Protein AF-0000000070939029 (afdb_homodimer)

Secondary structure (DSSP, 8-state):
-EEEEEETT-HHHHHHHHHHHHHHHHHS-TTS-EEEEEE-TT-GGG--S-HHHHHHHHHHTT--EEE-BTTTTBSHHHHHHHHHHHHHHHHHHH-/-EEEEEETT-HHHHHHHHHHHHHHHHHS-TTS-EEEEEE-TT-GGG--S-HHHHHHHHHHTT--EEE-BTTTTBSHHHHHHHHHHHHHHHHHHH-

Sequence (190 aa):
GILIMYDVTNMDSFNHLSYWFRNVEENASPEVVKVLVGNKCDATHIRQIEKERGEKMAESFDIPFFECSCKQNINIQEAFVTLARKIREQREQRGGILIMYDVTNMDSFNHLSYWFRNVEENASPEVVKVLVGNKCDATHIRQIEKERGEKMAESFDIPFFECSCKQNINIQEAFVTLARKIREQREQRG

Solvent-accessible surface area (backbone atoms only — not comparable to full-atom values): 10291 Å² total; per-residue (Å²): 66,37,40,37,44,33,44,27,58,34,63,64,48,44,53,54,48,54,52,46,50,57,52,40,63,73,67,46,73,92,72,64,45,56,31,41,33,34,30,48,62,76,45,65,90,57,52,64,52,57,69,65,57,55,45,49,55,22,56,77,68,71,35,54,67,45,63,19,15,78,89,75,68,34,55,54,66,56,52,51,48,51,48,54,50,50,44,51,50,52,49,59,62,76,94,69,37,40,37,43,32,43,26,58,34,64,64,49,43,53,53,48,53,52,48,50,57,54,41,63,74,69,45,73,94,73,66,45,54,31,41,34,34,31,48,62,78,44,66,91,58,52,64,52,56,69,66,58,55,47,51,56,21,55,77,68,71,35,53,67,46,64,19,14,78,89,75,68,34,54,54,66,55,53,51,48,50,49,54,50,48,44,51,51,51,51,60,63,76,95

Radius of gyration: 15.8 Å; Cα contacts (8 Å, |Δi|>4): 280; chains: 2; bounding box: 35×45×34 Å

Organism: Ixodes scapularis (NCBI:txid6945)

Foldseek 3Di:
DDEAEAEQLDVVRVVVVLVVVVVCVVPPPPQAAYEYEHEPPVPVVRGDHDPVNQVVSCVVSVHHYYYYYPVVGGCPVVRVVVSVVVVVVSVVVVD/DDEAEAEQLDVVRVVVVLVVVVVCVVPPPPQAAYEYEHEPPVPVVRGDHDPVNQVVSCVVSVHHYYYYYPVVGGCPVVRVVVSVVVVVVSVVVVD

InterPro domains:
  IPR001806 Small GTPase [PF00071] (1-88)
  IPR001806 Small GTPase [PS51421] (1-95)
  IPR027417 P-loop containing nucleoside triphosphate hydrolase [G3DSA:3.40.50.300] (1-95)
  IPR027417 P-loop containing nucleoside triphosphate hydrolase [SSF52540] (1-91)
  IPR050305 Small GTPase superfamily, Rab [PTHR47980] (1-90)

pLDDT: mean 87.16, std 12.44, range [51.62, 97.75]

Nearest PDB structures (foldseek):
  4lhv-assembly1_A  TM=9.260E-01  e=8.638E-09  Homo sapiens
  2rhd-assembly1_A  TM=9.307E-01  e=5.509E-08  Cryptosporidium parvum
  8a4c-assembly1_B  TM=9.217E-01  e=1.391E-07  Homo s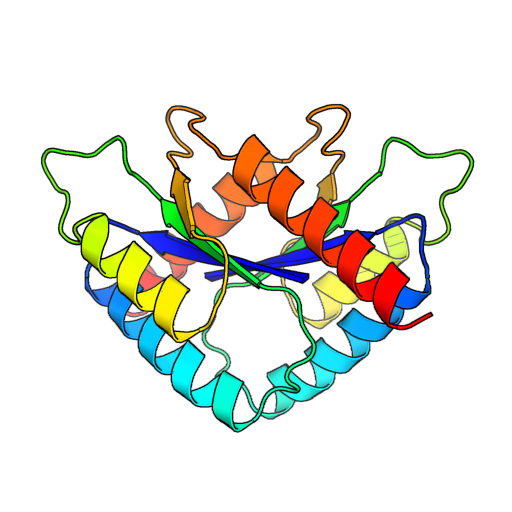apiens
  8a4a-assembly1_B  TM=9.192E-01  e=2.880E-07  Bos taurus
  4dkx-assembly1_A  TM=9.189E-01  e=2.696E-07  Homo sapiens

Structure (mmCIF, N/CA/C/O backbone):
data_AF-0000000070939029-model_v1
#
loop_
_entity.id
_entity.type
_entity.pdbx_description
1 polymer 'RAS-related protein, putative'
#
loop_
_atom_site.group_PDB
_atom_site.id
_atom_site.type_symbol
_atom_site.label_atom_id
_atom_site.label_alt_id
_atom_site.label_comp_id
_atom_site.label_asym_id
_atom_site.label_entity_id
_atom_site.label_seq_id
_atom_site.pdbx_PDB_ins_code
_atom_site.Cartn_x
_atom_site.Cartn_y
_atom_site.Cartn_z
_atom_site.occupancy
_atom_site.B_iso_or_equiv
_atom_site.auth_seq_id
_atom_site.auth_comp_id
_atom_site.auth_asym_id
_atom_site.auth_atom_id
_atom_site.pdbx_PDB_model_num
ATOM 1 N N . GLY A 1 1 ? -4.371 7.535 -0.672 1 88.94 1 GLY A N 1
ATOM 2 C CA . GLY A 1 1 ? -4.223 6.484 -1.666 1 88.94 1 GLY A CA 1
ATOM 3 C C . GLY A 1 1 ? -3.805 5.156 -1.07 1 88.94 1 GLY A C 1
ATOM 4 O O . GLY A 1 1 ? -3.447 5.082 0.107 1 88.94 1 GLY A O 1
ATOM 5 N N . ILE A 1 2 ? -3.959 4.109 -1.906 1 90.31 2 ILE A N 1
ATOM 6 C CA . ILE A 1 2 ? -3.709 2.787 -1.34 1 90.31 2 ILE A CA 1
ATOM 7 C C . ILE A 1 2 ? -2.832 1.977 -2.291 1 90.31 2 ILE A C 1
ATOM 9 O O . ILE A 1 2 ? -2.967 2.084 -3.512 1 90.31 2 ILE A O 1
ATOM 13 N N . LEU A 1 3 ? -1.886 1.24 -1.614 1 92.56 3 LEU A N 1
ATOM 14 C CA . LEU A 1 3 ? -1.111 0.213 -2.305 1 92.56 3 LEU A CA 1
ATOM 15 C C . LEU A 1 3 ? -1.62 -1.181 -1.949 1 92.56 3 LEU A C 1
ATOM 17 O O . LEU A 1 3 ? -1.635 -1.561 -0.776 1 92.56 3 LEU A O 1
ATOM 21 N N . ILE A 1 4 ? -2.064 -1.856 -3.004 1 91.81 4 ILE A N 1
ATOM 22 C CA . ILE A 1 4 ? -2.621 -3.193 -2.826 1 91.81 4 ILE A CA 1
ATOM 23 C C . ILE A 1 4 ? -1.571 -4.242 -3.188 1 91.81 4 ILE A C 1
ATOM 25 O O . ILE A 1 4 ? -0.941 -4.16 -4.246 1 91.81 4 ILE A O 1
ATOM 29 N N . MET A 1 5 ? -1.48 -5.176 -2.232 1 93.75 5 MET A N 1
ATOM 30 C CA . MET A 1 5 ? -0.397 -6.137 -2.438 1 93.75 5 MET A CA 1
ATOM 31 C C . MET A 1 5 ? -0.915 -7.566 -2.357 1 93.75 5 MET A C 1
ATOM 33 O O . MET A 1 5 ? -1.763 -7.879 -1.52 1 93.75 5 MET A O 1
ATOM 37 N N . TYR A 1 6 ? -0.395 -8.43 -3.264 1 93.25 6 TYR A N 1
ATOM 38 C CA . TYR A 1 6 ? -0.588 -9.875 -3.174 1 93.25 6 TYR A CA 1
ATOM 39 C C . TYR A 1 6 ? 0.732 -10.609 -3.354 1 93.25 6 TYR A C 1
ATOM 41 O O . TYR A 1 6 ? 1.75 -10.008 -3.691 1 93.25 6 TYR A O 1
ATOM 49 N N . ASP A 1 7 ? 0.72 -11.883 -2.996 1 94.38 7 ASP A N 1
ATOM 50 C CA . ASP A 1 7 ? 1.879 -12.773 -3.092 1 94.38 7 ASP A CA 1
ATOM 51 C C . ASP A 1 7 ? 1.842 -13.586 -4.383 1 94.38 7 ASP A C 1
ATOM 53 O O . ASP A 1 7 ? 0.957 -14.422 -4.57 1 94.38 7 ASP A O 1
ATOM 57 N N . VAL A 1 8 ? 2.869 -13.375 -5.32 1 96.94 8 VAL A N 1
ATOM 58 C CA . VAL A 1 8 ? 2.846 -14.008 -6.633 1 96.94 8 VAL A CA 1
ATOM 59 C C . VAL A 1 8 ? 3.033 -15.516 -6.484 1 96.94 8 VAL A C 1
ATOM 61 O O . VAL A 1 8 ? 2.797 -16.281 -7.426 1 96.94 8 VAL A O 1
ATOM 64 N N . THR A 1 9 ? 3.488 -16 -5.348 1 96 9 THR A N 1
ATOM 65 C CA . THR A 1 9 ? 3.725 -17.422 -5.121 1 96 9 THR A CA 1
ATOM 66 C C . THR A 1 9 ? 2.504 -18.078 -4.477 1 96 9 THR A C 1
ATOM 68 O O . THR A 1 9 ? 2.533 -19.266 -4.141 1 96 9 THR A O 1
ATOM 71 N N . ASN A 1 10 ? 1.382 -17.328 -4.309 1 93.62 10 ASN A N 1
ATOM 72 C CA . ASN A 1 10 ? 0.21 -17.828 -3.596 1 93.62 10 ASN A CA 1
ATOM 73 C C . ASN A 1 10 ? -1.085 -17.438 -4.301 1 93.62 10 ASN A C 1
ATOM 75 O O . ASN A 1 10 ? -1.534 -16.297 -4.191 1 93.62 10 ASN A O 1
ATOM 79 N N . MET A 1 11 ? -1.742 -18.359 -4.902 1 91.56 11 MET A N 1
ATOM 80 C CA . MET A 1 11 ? -2.939 -18.125 -5.699 1 91.56 11 MET A CA 1
ATOM 81 C C . MET A 1 11 ? -4.094 -17.656 -4.82 1 91.56 11 MET A C 1
ATOM 83 O O . MET A 1 11 ? -4.902 -16.828 -5.234 1 91.56 11 MET A O 1
ATOM 87 N N . ASP A 1 12 ? -4.121 -18.109 -3.598 1 87.69 12 ASP A N 1
ATOM 88 C CA . ASP A 1 12 ? -5.188 -17.719 -2.686 1 87.69 12 ASP A CA 1
ATOM 89 C C . ASP A 1 12 ? -5.125 -16.219 -2.377 1 87.69 12 ASP A C 1
ATOM 91 O O . ASP A 1 12 ? -6.16 -15.555 -2.293 1 87.69 12 ASP A O 1
ATOM 95 N N . SER A 1 13 ? -3.928 -15.727 -2.176 1 86.88 13 SER A N 1
ATOM 96 C CA . SER A 1 13 ? -3.744 -14.297 -1.937 1 86.88 13 SER A CA 1
ATOM 97 C C . SER A 1 13 ? -4.301 -13.469 -3.088 1 86.88 13 SER A C 1
ATOM 99 O O . SER A 1 13 ? -4.914 -12.422 -2.867 1 86.88 13 SER A O 1
ATOM 101 N N . PHE A 1 14 ? -4.152 -13.953 -4.234 1 89.62 14 PHE A N 1
ATOM 102 C CA . PHE A 1 14 ? -4.613 -13.258 -5.43 1 89.62 14 PHE A CA 1
ATOM 103 C C . PHE A 1 14 ? -6.129 -13.336 -5.551 1 89.62 14 PHE A C 1
ATOM 105 O O . PHE A 1 14 ? -6.785 -12.336 -5.836 1 89.62 14 PHE A O 1
ATOM 112 N N . ASN A 1 15 ? -6.641 -14.406 -5.324 1 86.56 15 ASN A N 1
ATOM 113 C CA . ASN A 1 15 ? -8.086 -14.609 -5.414 1 86.56 15 ASN A CA 1
ATOM 114 C C . ASN A 1 15 ? -8.836 -13.758 -4.387 1 86.56 15 ASN A C 1
ATOM 116 O O . ASN A 1 15 ? -9.898 -13.219 -4.684 1 86.56 15 ASN A O 1
ATOM 120 N N . HIS A 1 16 ? -8.266 -13.719 -3.23 1 82.56 16 HIS A N 1
ATOM 121 C CA . HIS A 1 16 ? -8.867 -12.906 -2.176 1 82.56 16 HIS A CA 1
ATOM 122 C C . HIS A 1 16 ? -8.922 -11.438 -2.576 1 82.56 16 HIS A C 1
ATOM 124 O O . HIS A 1 16 ? -9.93 -10.766 -2.346 1 82.56 16 HIS A O 1
ATOM 130 N N . LEU A 1 17 ? -7.867 -10.992 -3.186 1 81.88 17 LEU A N 1
ATOM 131 C CA . LEU A 1 17 ? -7.777 -9.602 -3.633 1 81.88 17 LEU A CA 1
ATOM 132 C C . LEU A 1 17 ? -8.812 -9.312 -4.715 1 81.88 17 LEU A C 1
ATOM 134 O O . LEU A 1 17 ? -9.453 -8.258 -4.699 1 81.88 17 LEU A O 1
ATOM 138 N N . SER A 1 18 ? -8.891 -10.18 -5.594 1 78.25 18 SER A N 1
ATOM 139 C CA . SER A 1 18 ? -9.844 -10.023 -6.688 1 78.25 18 SER A CA 1
ATOM 140 C C . SER A 1 18 ? -11.266 -9.883 -6.164 1 78.25 18 SER A C 1
ATOM 142 O O . SER A 1 18 ? -12.039 -9.047 -6.648 1 78.25 18 SER A O 1
ATOM 144 N N . TYR A 1 19 ? -11.562 -10.625 -5.23 1 76.31 19 TYR A N 1
ATOM 145 C CA . TYR A 1 19 ? -12.891 -10.578 -4.629 1 76.31 19 TYR A CA 1
ATOM 146 C C . TYR A 1 19 ? -13.133 -9.25 -3.928 1 76.31 19 TYR A C 1
ATOM 148 O O . TYR A 1 19 ? -14.195 -8.641 -4.078 1 76.31 19 TYR A O 1
ATOM 156 N N . TRP A 1 20 ? -12.156 -8.906 -3.262 1 70.19 20 TRP A N 1
ATOM 157 C CA . TRP A 1 20 ? -12.234 -7.645 -2.537 1 70.19 20 TRP A CA 1
ATOM 158 C C . TRP A 1 20 ? -12.375 -6.473 -3.502 1 70.19 20 TRP A C 1
ATOM 160 O O . TRP A 1 20 ? -13.195 -5.574 -3.285 1 70.19 20 TRP A O 1
ATOM 170 N N . PHE A 1 21 ? -11.633 -6.434 -4.559 1 69.56 21 PHE A N 1
ATOM 171 C CA . PHE A 1 21 ? -11.727 -5.383 -5.566 1 69.56 21 PHE A CA 1
ATOM 172 C C . PHE A 1 21 ? -13.141 -5.273 -6.109 1 69.56 21 PHE A C 1
ATOM 174 O O . PHE A 1 21 ? -13.664 -4.168 -6.293 1 69.56 21 PHE A O 1
ATOM 181 N N . ARG A 1 22 ? -13.664 -6.328 -6.371 1 68.62 22 ARG A N 1
ATOM 182 C CA . ARG A 1 22 ? -14.992 -6.359 -6.98 1 68.62 22 ARG A CA 1
ATOM 183 C C . ARG A 1 22 ? -16.047 -5.797 -6.031 1 68.62 22 ARG A C 1
ATOM 185 O O . ARG A 1 22 ? -16.938 -5.059 -6.453 1 68.62 22 ARG A O 1
ATOM 192 N N . ASN A 1 23 ? -15.859 -6.074 -4.812 1 67.19 23 ASN A N 1
ATOM 193 C CA . ASN A 1 23 ? -16.828 -5.629 -3.814 1 67.19 23 ASN A CA 1
ATOM 194 C C . ASN A 1 23 ? -16.641 -4.156 -3.467 1 67.19 23 ASN A C 1
ATOM 196 O O . ASN A 1 23 ? -17.609 -3.424 -3.277 1 67.19 23 ASN A O 1
ATOM 200 N N . VAL A 1 24 ? -15.414 -3.771 -3.271 1 61.53 24 VAL A N 1
ATOM 201 C CA . VAL A 1 24 ? -15.102 -2.389 -2.938 1 61.53 24 VAL A CA 1
ATOM 202 C C . VAL A 1 24 ? -15.5 -1.473 -4.094 1 61.53 24 VAL A C 1
ATOM 204 O O . VAL A 1 24 ? -16.031 -0.385 -3.875 1 61.53 24 VAL A O 1
ATOM 207 N N . GLU A 1 25 ? -15.094 -1.824 -5.289 1 59.47 25 GLU A N 1
ATOM 208 C CA . GLU A 1 25 ? -15.469 -1.03 -6.457 1 59.47 25 GLU A CA 1
ATOM 209 C C . GLU A 1 25 ? -16.984 -0.831 -6.531 1 59.47 25 GLU A C 1
ATOM 211 O O . GLU A 1 25 ? -17.453 0.23 -6.941 1 59.47 25 GLU A O 1
ATOM 216 N N . GLU A 1 26 ? -17.656 -1.831 -6.152 1 56.22 26 GLU A N 1
ATOM 217 C CA . GLU A 1 26 ? -19.109 -1.715 -6.262 1 56.22 26 GLU A CA 1
ATOM 218 C C . GLU A 1 26 ? -19.656 -0.733 -5.23 1 56.22 26 GLU A C 1
ATOM 220 O O . GLU A 1 26 ? -20.719 -0.136 -5.441 1 56.22 26 GLU A O 1
ATOM 225 N N . ASN A 1 27 ? -18.859 -0.568 -4.168 1 52.44 27 ASN A N 1
ATOM 226 C CA . ASN A 1 27 ? -19.422 0.26 -3.102 1 52.44 27 ASN A CA 1
ATOM 227 C C . ASN A 1 27 ? -18.547 1.485 -2.836 1 52.44 27 ASN A C 1
ATOM 229 O O . ASN A 1 27 ? -18.953 2.389 -2.1 1 52.44 27 ASN A O 1
ATOM 233 N N . ALA A 1 28 ? -17.234 1.24 -3.027 1 52.09 28 ALA A N 1
ATOM 234 C CA . ALA A 1 28 ? -16.297 2.293 -2.643 1 52.09 28 ALA A CA 1
ATOM 235 C C . ALA A 1 28 ? -16.281 3.42 -3.672 1 52.09 28 ALA A C 1
ATOM 237 O O . ALA A 1 28 ? -16.562 3.193 -4.855 1 52.09 28 ALA A O 1
ATOM 238 N N . SER A 1 29 ? -16.281 4.68 -3.225 1 53.34 29 SER A N 1
ATOM 239 C CA . SER A 1 29 ? -16.188 5.891 -4.035 1 53.34 29 SER A CA 1
ATOM 240 C C . SER A 1 29 ? -14.977 5.84 -4.965 1 53.34 29 SER A C 1
ATOM 242 O O . SER A 1 29 ? -13.875 5.492 -4.539 1 53.34 29 SER A O 1
ATOM 244 N N . PRO A 1 30 ? -15.172 5.898 -6.293 1 56.03 30 PRO A N 1
ATOM 245 C CA . PRO A 1 30 ? -14.25 6.059 -7.418 1 56.03 30 PRO A CA 1
ATOM 246 C C . PRO A 1 30 ? -13.062 6.957 -7.082 1 56.03 30 PRO A C 1
ATOM 248 O O . PRO A 1 30 ? -12.133 7.074 -7.879 1 56.03 30 PRO A O 1
ATOM 251 N N . GLU A 1 31 ? -12.945 7.191 -5.742 1 67.12 31 GLU A N 1
ATOM 252 C CA . GLU A 1 31 ? -12.148 8.406 -5.656 1 67.12 31 GLU A CA 1
ATOM 253 C C . GLU A 1 31 ? -10.781 8.125 -5.027 1 67.12 31 GLU A C 1
ATOM 255 O O . GLU A 1 31 ? -9.898 8.984 -5.055 1 67.12 31 GLU A O 1
ATOM 260 N N . VAL A 1 32 ? -10.477 6.859 -4.746 1 78.75 32 VAL A N 1
ATOM 261 C CA . VAL A 1 32 ? -9.195 6.688 -4.078 1 78.75 32 VAL A CA 1
ATOM 262 C C . VAL A 1 32 ? -8.148 6.191 -5.074 1 78.75 32 VAL A C 1
ATOM 264 O O . VAL A 1 32 ? -8.43 5.301 -5.883 1 78.75 32 VAL A O 1
ATOM 267 N N . VAL A 1 33 ? -7 6.836 -5.016 1 88.88 33 VAL A N 1
ATOM 268 C CA . VAL A 1 33 ? -5.895 6.406 -5.867 1 88.88 33 VAL A CA 1
ATOM 269 C C . VAL A 1 33 ? -5.398 5.035 -5.414 1 88.88 33 VAL A C 1
ATOM 271 O O . VAL A 1 33 ? -5.223 4.797 -4.219 1 88.88 33 VAL A O 1
ATOM 274 N N . LYS A 1 34 ? -5.266 4.137 -6.406 1 90.62 34 LYS A N 1
ATOM 275 C CA . LYS A 1 34 ? -4.832 2.777 -6.102 1 90.62 34 LYS A CA 1
ATOM 276 C C . LYS A 1 34 ? -3.645 2.371 -6.973 1 90.62 34 LYS A C 1
ATOM 278 O O . LYS A 1 34 ? -3.523 2.816 -8.117 1 90.62 34 LYS A O 1
ATOM 283 N N . VAL A 1 35 ? -2.748 1.545 -6.383 1 94.5 35 VAL A N 1
ATOM 284 C CA . VAL A 1 35 ? -1.669 0.881 -7.109 1 94.5 35 VAL A CA 1
ATOM 285 C C . VAL A 1 35 ? -1.637 -0.601 -6.742 1 94.5 35 VAL A C 1
ATOM 287 O O . VAL A 1 35 ? -1.773 -0.961 -5.57 1 94.5 35 VAL A O 1
ATOM 290 N N . LEU A 1 36 ? -1.548 -1.485 -7.734 1 95.69 36 LEU A N 1
ATOM 291 C CA . LEU A 1 36 ? -1.469 -2.926 -7.512 1 95.69 36 LEU A CA 1
ATOM 292 C C . LEU A 1 36 ? -0.024 -3.408 -7.578 1 95.69 36 LEU A C 1
ATOM 294 O O . LEU A 1 36 ? 0.718 -3.037 -8.492 1 95.69 36 LEU A O 1
ATOM 298 N N . VAL A 1 37 ? 0.37 -4.242 -6.59 1 96.75 37 VAL A N 1
ATOM 299 C CA . VAL A 1 37 ? 1.743 -4.73 -6.547 1 96.75 37 VAL A CA 1
ATOM 300 C C . VAL A 1 37 ? 1.748 -6.234 -6.281 1 96.75 37 VAL A C 1
ATOM 302 O O . VAL A 1 37 ? 1.16 -6.703 -5.305 1 96.75 37 VAL A O 1
ATOM 305 N N . GLY A 1 38 ? 2.402 -7.023 -7.156 1 96.75 38 GLY A N 1
ATOM 306 C CA . GLY A 1 38 ? 2.701 -8.422 -6.887 1 96.75 38 GLY A CA 1
ATOM 307 C C . GLY A 1 38 ? 4.047 -8.625 -6.215 1 96.75 38 GLY A C 1
ATOM 308 O O . GLY A 1 38 ? 5.09 -8.375 -6.824 1 96.75 38 GLY A O 1
ATOM 309 N N . ASN A 1 39 ? 4.082 -9.102 -4.992 1 95.81 39 ASN A N 1
ATOM 310 C CA . ASN A 1 39 ? 5.301 -9.289 -4.215 1 95.81 39 ASN A CA 1
ATOM 311 C C . ASN A 1 39 ? 5.914 -10.664 -4.449 1 95.81 39 ASN A C 1
ATOM 313 O O . ASN A 1 39 ? 5.23 -11.578 -4.918 1 95.81 39 ASN A O 1
ATOM 317 N N . LYS A 1 40 ? 7.258 -10.859 -4.164 1 96.62 40 LYS A N 1
ATOM 318 C CA . LYS A 1 40 ? 8.07 -12.07 -4.25 1 96.62 40 LYS A CA 1
ATOM 319 C C . LYS A 1 40 ? 8.375 -12.422 -5.703 1 96.62 40 LYS A C 1
ATOM 321 O O . LYS A 1 40 ? 8.398 -13.602 -6.066 1 96.62 40 LYS A O 1
ATOM 326 N N . CYS A 1 41 ? 8.562 -11.352 -6.457 1 96.81 41 CYS A N 1
ATOM 327 C CA . CYS A 1 41 ? 8.828 -11.594 -7.871 1 96.81 41 CYS A CA 1
ATOM 328 C C . CYS A 1 41 ? 10.18 -12.273 -8.062 1 96.81 41 CYS A C 1
ATOM 330 O O . CYS A 1 41 ? 10.477 -12.781 -9.141 1 96.81 41 CYS A O 1
ATOM 332 N N . ASP A 1 42 ? 10.977 -12.336 -7.004 1 96.12 42 ASP A N 1
ATOM 333 C CA . ASP A 1 42 ? 12.281 -12.992 -7.039 1 96.12 42 ASP A CA 1
ATOM 334 C C . ASP A 1 42 ? 12.141 -14.508 -6.945 1 96.12 42 ASP A C 1
ATOM 336 O O . ASP A 1 42 ? 13.062 -15.25 -7.285 1 96.12 42 ASP A O 1
ATOM 340 N N . ALA A 1 43 ? 11.023 -14.953 -6.414 1 94.94 43 ALA A N 1
ATOM 341 C CA . ALA A 1 43 ? 10.812 -16.375 -6.184 1 94.94 43 ALA A CA 1
ATOM 342 C C . ALA A 1 43 ? 10.266 -17.062 -7.438 1 94.94 43 ALA A C 1
ATOM 344 O O . ALA A 1 43 ? 9.18 -17.641 -7.414 1 94.94 43 ALA A O 1
ATOM 345 N N . THR A 1 44 ? 11.031 -17.094 -8.508 1 94.88 44 THR A N 1
ATOM 346 C CA . THR A 1 44 ? 10.609 -17.578 -9.812 1 94.88 44 THR A CA 1
ATOM 347 C C . THR A 1 44 ? 10.297 -19.078 -9.766 1 94.88 44 THR A C 1
ATOM 349 O O . THR A 1 44 ? 9.375 -19.547 -10.438 1 94.88 44 THR A O 1
ATOM 352 N N . HIS A 1 45 ? 10.898 -19.797 -8.961 1 95.88 45 HIS A N 1
ATOM 353 C CA . HIS A 1 45 ? 10.789 -21.25 -8.93 1 95.88 45 HIS A CA 1
ATOM 354 C C . HIS A 1 45 ? 9.469 -21.688 -8.312 1 95.88 45 HIS A C 1
ATOM 356 O O . HIS A 1 45 ? 9.008 -22.812 -8.547 1 95.88 45 HIS A O 1
ATOM 362 N N . ILE A 1 46 ? 8.891 -20.875 -7.527 1 96.25 46 ILE A N 1
ATOM 363 C CA . ILE A 1 46 ? 7.645 -21.25 -6.875 1 96.25 46 ILE A CA 1
ATOM 364 C C . ILE A 1 46 ? 6.535 -20.281 -7.285 1 96.25 46 ILE A C 1
ATOM 366 O O . ILE A 1 46 ? 5.477 -20.25 -6.648 1 96.25 46 ILE A O 1
ATOM 370 N N . ARG A 1 47 ? 6.73 -19.5 -8.305 1 96.56 47 ARG A N 1
ATOM 371 C CA . ARG A 1 47 ? 5.738 -18.547 -8.789 1 96.56 47 ARG A CA 1
ATOM 372 C C . ARG A 1 47 ? 4.465 -19.266 -9.227 1 96.56 47 ARG A C 1
ATOM 374 O O . ARG A 1 47 ? 4.52 -20.297 -9.898 1 96.56 47 ARG A O 1
ATOM 381 N N . GLN A 1 48 ? 3.246 -18.688 -8.836 1 96.94 48 GLN A N 1
ATOM 382 C CA . GLN A 1 48 ? 1.964 -19.281 -9.211 1 96.94 48 GLN A CA 1
ATOM 383 C C . GLN A 1 48 ? 1.147 -18.328 -10.07 1 96.94 48 GLN A C 1
ATOM 385 O O . GLN A 1 48 ? 0.24 -18.75 -10.789 1 96.94 48 GLN A O 1
ATOM 390 N N . ILE A 1 49 ? 1.417 -17.078 -9.984 1 96.56 49 ILE A N 1
ATOM 391 C CA . ILE A 1 49 ? 0.668 -16.062 -10.719 1 96.56 49 ILE A CA 1
ATOM 392 C C . ILE A 1 49 ? 1.586 -15.375 -11.727 1 96.56 49 ILE A C 1
ATOM 394 O O . ILE A 1 49 ? 2.549 -14.711 -11.352 1 96.56 49 ILE A O 1
ATOM 398 N N . GLU A 1 50 ? 1.3 -15.531 -12.906 1 96.69 50 GLU A N 1
ATOM 399 C CA . GLU A 1 50 ? 2.092 -14.891 -13.945 1 96.69 50 GLU A CA 1
ATOM 400 C C . GLU A 1 50 ? 1.9 -13.375 -13.93 1 96.69 50 GLU A C 1
ATOM 402 O O . GLU A 1 50 ? 0.828 -12.883 -13.57 1 96.69 50 GLU A O 1
ATOM 407 N N . LYS A 1 51 ? 2.955 -12.672 -14.438 1 97.12 51 LYS A N 1
ATOM 408 C CA . LYS A 1 51 ? 2.928 -11.219 -14.461 1 97.12 51 LYS A CA 1
ATOM 409 C C . LYS A 1 51 ? 1.746 -10.703 -15.281 1 97.12 51 LYS A C 1
ATOM 411 O O . LYS A 1 51 ? 1.082 -9.742 -14.883 1 97.12 51 LYS A O 1
ATOM 416 N N . GLU A 1 52 ? 1.47 -11.359 -16.344 1 97 52 GLU A N 1
ATOM 417 C CA . GLU A 1 52 ? 0.413 -10.945 -17.25 1 97 52 GLU A CA 1
ATOM 418 C C . GLU A 1 52 ? -0.948 -10.945 -16.562 1 97 52 GLU A C 1
ATOM 420 O O . GLU A 1 52 ? -1.784 -10.078 -16.844 1 97 52 GLU A O 1
ATOM 425 N N . ARG A 1 53 ? -1.182 -11.852 -15.727 1 95 53 ARG A N 1
ATOM 426 C CA . ARG A 1 53 ? -2.443 -11.938 -15 1 95 53 ARG A CA 1
ATOM 427 C C . ARG A 1 53 ? -2.633 -10.719 -14.102 1 95 53 ARG A C 1
ATOM 429 O O . ARG A 1 53 ? -3.719 -10.133 -14.055 1 95 53 ARG A O 1
ATOM 436 N N . GLY A 1 54 ? -1.597 -10.383 -13.375 1 95.44 54 GLY A N 1
ATOM 437 C CA . GLY A 1 54 ? -1.656 -9.18 -12.562 1 95.44 54 GLY A CA 1
ATOM 438 C C . GLY A 1 54 ? -1.859 -7.914 -13.375 1 95.44 54 GLY A C 1
ATOM 439 O O . GLY A 1 54 ? -2.615 -7.027 -12.969 1 95.44 54 GLY A O 1
ATOM 440 N N . GLU A 1 55 ? -1.208 -7.832 -14.531 1 96.56 55 GLU A N 1
ATOM 441 C CA . GLU A 1 55 ? -1.336 -6.691 -15.43 1 96.56 55 GLU A CA 1
ATOM 442 C C . GLU A 1 55 ? -2.77 -6.543 -15.93 1 96.56 55 GLU A C 1
ATOM 444 O O . GLU A 1 55 ? -3.311 -5.434 -15.961 1 96.56 55 GLU A O 1
ATOM 449 N N . LYS A 1 56 ? -3.301 -7.633 -16.281 1 95.12 56 LYS A N 1
ATOM 450 C CA . LYS A 1 56 ? -4.672 -7.621 -16.781 1 95.12 56 LYS A CA 1
ATOM 451 C C . LYS A 1 56 ? -5.645 -7.16 -15.703 1 95.12 56 LYS A C 1
ATOM 453 O O . LYS A 1 56 ? -6.562 -6.379 -15.977 1 95.12 56 LYS A O 1
ATOM 458 N N . MET A 1 57 ? -5.469 -7.676 -14.555 1 91.62 57 MET A N 1
ATOM 459 C CA . MET A 1 57 ? -6.301 -7.254 -13.43 1 91.62 57 MET A CA 1
ATOM 460 C C . MET A 1 57 ? -6.203 -5.75 -13.211 1 91.62 57 MET A C 1
ATOM 462 O O . MET A 1 57 ? -7.219 -5.066 -13.078 1 91.62 57 MET A O 1
ATOM 466 N N . ALA A 1 58 ? -5 -5.223 -13.18 1 93.75 58 ALA A N 1
ATOM 467 C CA . ALA A 1 58 ? -4.773 -3.795 -12.984 1 93.75 58 ALA A CA 1
ATOM 468 C C . ALA A 1 58 ? -5.406 -2.977 -14.102 1 93.75 58 ALA A C 1
ATOM 470 O O . ALA A 1 58 ? -5.988 -1.918 -13.859 1 93.75 58 ALA A O 1
ATOM 471 N N . GLU A 1 59 ? -5.277 -3.473 -15.312 1 93.75 59 GLU A N 1
ATOM 472 C CA . GLU A 1 59 ? -5.855 -2.809 -16.484 1 93.75 59 GLU A CA 1
ATOM 473 C C . GLU A 1 59 ? -7.375 -2.721 -16.375 1 93.75 59 GLU A C 1
ATOM 475 O O . GLU A 1 59 ? -7.969 -1.697 -16.719 1 93.75 59 GLU A O 1
ATOM 480 N N . SER A 1 60 ? -7.949 -3.762 -15.914 1 88.81 60 SER A N 1
ATOM 481 C CA . SER A 1 60 ? -9.398 -3.812 -15.781 1 88.81 60 SER A CA 1
ATOM 482 C C . SER A 1 60 ? -9.906 -2.756 -14.805 1 88.81 60 SER A C 1
ATOM 484 O O . SER A 1 60 ? -11.047 -2.289 -14.922 1 88.81 60 SER A O 1
ATOM 486 N N . PHE A 1 61 ? -9.07 -2.332 -13.922 1 85.25 61 PHE A N 1
ATOM 487 C CA . PHE A 1 61 ? -9.469 -1.342 -12.93 1 85.25 61 PHE A CA 1
ATOM 488 C C . PHE A 1 61 ? -8.789 -0.003 -13.195 1 85.25 61 PHE A C 1
ATOM 490 O O . PHE A 1 61 ? -8.93 0.939 -12.414 1 85.25 61 PHE A O 1
ATOM 497 N N . ASP A 1 62 ? -8.008 0.037 -14.242 1 90.12 62 ASP A N 1
ATOM 498 C CA . ASP A 1 62 ? -7.305 1.24 -14.672 1 90.12 62 ASP A CA 1
ATOM 499 C C . ASP A 1 62 ? -6.387 1.764 -13.562 1 90.12 62 ASP A C 1
ATOM 501 O O . ASP A 1 62 ? -6.441 2.945 -13.219 1 90.12 62 ASP A O 1
ATOM 505 N N . ILE A 1 63 ? -5.613 0.868 -13.031 1 92.19 63 ILE A N 1
ATOM 506 C CA . ILE A 1 63 ? -4.668 1.267 -11.992 1 92.19 63 ILE A CA 1
ATOM 507 C C . ILE A 1 63 ? -3.264 0.796 -12.367 1 92.19 63 ILE A C 1
ATOM 509 O O . ILE A 1 63 ? -3.105 -0.189 -13.094 1 92.19 63 ILE A O 1
ATOM 513 N N . PRO A 1 64 ? -2.225 1.474 -11.891 1 96.81 64 PRO A N 1
ATOM 514 C CA . PRO A 1 64 ? -0.854 1.027 -12.148 1 96.81 64 PRO A CA 1
ATOM 515 C C . PRO A 1 64 ? -0.538 -0.321 -11.508 1 96.81 64 PRO A C 1
ATOM 517 O O . PRO A 1 64 ? -1.145 -0.684 -10.492 1 96.81 64 PRO A O 1
ATOM 520 N N . PHE A 1 65 ? 0.429 -1.002 -12.18 1 97.38 65 PHE A N 1
ATOM 521 C CA . PHE A 1 65 ? 0.827 -2.326 -11.719 1 97.38 65 PHE A CA 1
ATOM 522 C C . PHE A 1 65 ? 2.346 -2.447 -11.656 1 97.38 65 PHE A C 1
ATOM 524 O O . PHE A 1 65 ? 3.045 -1.977 -12.555 1 97.38 65 PHE A O 1
ATOM 531 N N . PHE A 1 66 ? 2.857 -3.021 -10.578 1 97.75 66 PHE A N 1
ATOM 532 C CA . PHE A 1 66 ? 4.27 -3.348 -10.414 1 97.75 66 PHE A CA 1
ATOM 533 C C . PHE A 1 66 ? 4.441 -4.75 -9.844 1 97.75 66 PHE A C 1
ATOM 535 O O . PHE A 1 66 ? 3.549 -5.258 -9.156 1 97.75 66 PHE A O 1
ATOM 542 N N . GLU A 1 67 ? 5.488 -5.352 -10.219 1 97.56 67 GLU A N 1
ATOM 543 C CA . GLU A 1 67 ? 5.977 -6.477 -9.422 1 97.56 67 GLU A CA 1
ATOM 544 C C . GLU A 1 67 ? 7.188 -6.074 -8.586 1 97.56 67 GLU A C 1
ATOM 546 O O . GLU A 1 67 ? 8.039 -5.305 -9.039 1 97.56 67 GLU A O 1
ATOM 551 N N . CYS A 1 68 ? 7.18 -6.617 -7.332 1 96.62 68 CYS A N 1
ATOM 552 C CA . CYS A 1 68 ? 8.266 -6.238 -6.438 1 96.62 68 CYS A CA 1
ATOM 553 C C . CYS A 1 68 ? 8.766 -7.441 -5.648 1 96.62 68 CYS A C 1
ATOM 555 O O . CYS A 1 68 ? 8.188 -8.523 -5.727 1 96.62 68 CYS A O 1
ATOM 557 N N . SER A 1 69 ? 9.883 -7.312 -5.035 1 95.62 69 SER A N 1
ATOM 558 C CA . SER A 1 69 ? 10.422 -8.234 -4.043 1 95.62 69 SER A CA 1
ATOM 559 C C . SER A 1 69 ? 10.914 -7.484 -2.807 1 95.62 69 SER A C 1
ATOM 561 O O . SER A 1 69 ? 11.883 -6.727 -2.877 1 95.62 69 SER A O 1
ATOM 563 N N . CYS A 1 70 ? 10.266 -7.703 -1.724 1 90.19 70 CYS A N 1
ATOM 564 C CA . CYS A 1 70 ? 10.727 -7.109 -0.476 1 90.19 70 CYS A CA 1
ATOM 565 C C . CYS A 1 70 ? 12.086 -7.676 -0.073 1 90.19 70 CYS A C 1
ATOM 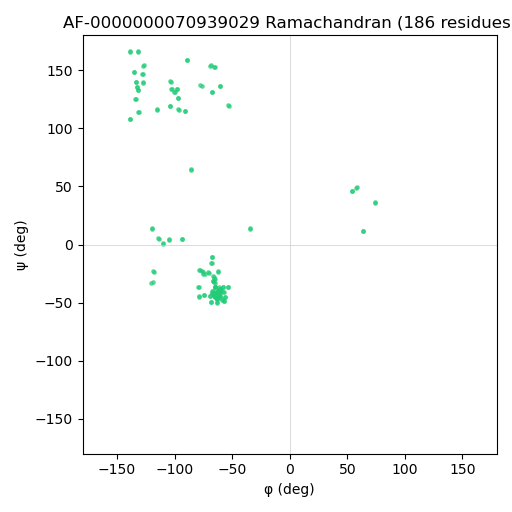567 O O . CYS A 1 70 ? 12.93 -6.953 0.457 1 90.19 70 CYS A O 1
ATOM 569 N N . LYS A 1 71 ? 12.281 -8.867 -0.381 1 90.38 71 LYS A N 1
ATOM 570 C CA . LYS A 1 71 ? 13.516 -9.57 -0.045 1 90.38 71 LYS A CA 1
ATOM 571 C C . LYS A 1 71 ? 14.703 -8.992 -0.811 1 90.38 71 LYS A C 1
ATOM 573 O O . LYS A 1 71 ? 15.781 -8.797 -0.243 1 90.38 71 LYS A O 1
ATOM 578 N N . GLN A 1 72 ? 14.531 -8.656 -2.07 1 92.38 72 GLN A N 1
ATOM 579 C CA . GLN A 1 72 ? 15.617 -8.18 -2.924 1 92.38 72 GLN A CA 1
ATOM 580 C C . GLN A 1 72 ? 15.516 -6.672 -3.139 1 92.38 72 GLN A C 1
ATOM 582 O O . GLN A 1 72 ? 16.312 -6.094 -3.887 1 92.38 72 GLN A O 1
ATOM 587 N N . ASN A 1 73 ? 14.602 -6.047 -2.494 1 88.25 73 ASN A N 1
ATOM 588 C CA . ASN A 1 73 ? 14.383 -4.609 -2.609 1 88.25 73 ASN A CA 1
ATOM 589 C C . ASN A 1 73 ? 14.195 -4.184 -4.062 1 88.25 73 ASN A C 1
ATOM 591 O O . ASN A 1 73 ? 14.836 -3.238 -4.523 1 88.25 73 ASN A O 1
ATOM 595 N N . ILE A 1 74 ? 13.398 -4.938 -4.715 1 92.44 74 ILE A N 1
ATOM 596 C CA . ILE A 1 74 ? 13.109 -4.664 -6.117 1 92.44 74 ILE A CA 1
ATOM 597 C C . ILE A 1 74 ? 11.797 -3.887 -6.23 1 92.44 74 ILE A C 1
ATOM 599 O O . ILE A 1 74 ? 10.773 -4.309 -5.688 1 92.44 74 ILE A O 1
ATOM 603 N N . ASN A 1 75 ? 11.75 -2.67 -6.93 1 93.06 75 ASN A N 1
ATOM 604 C CA . ASN A 1 75 ? 10.617 -1.919 -7.445 1 93.06 75 ASN A CA 1
ATOM 605 C C . ASN A 1 75 ? 9.703 -1.431 -6.32 1 93.06 75 ASN A C 1
ATOM 607 O O . ASN A 1 75 ? 8.578 -1.007 -6.566 1 93.06 75 ASN A O 1
ATOM 611 N N . ILE A 1 76 ? 10.094 -1.495 -5.062 1 91.75 76 ILE A N 1
ATOM 612 C CA . ILE A 1 76 ? 9.32 -1.025 -3.922 1 91.75 76 ILE A CA 1
ATOM 613 C C . ILE A 1 76 ? 9.219 0.498 -3.953 1 91.75 76 ILE A C 1
ATOM 615 O O . ILE A 1 76 ? 8.125 1.061 -3.863 1 91.75 76 ILE A O 1
ATOM 619 N N . GLN A 1 77 ? 10.344 1.102 -4.125 1 90.81 77 GLN A N 1
ATOM 620 C CA . GLN A 1 77 ? 10.383 2.559 -4.172 1 90.81 77 GLN A CA 1
ATOM 621 C C . GLN A 1 77 ? 9.562 3.094 -5.34 1 90.81 77 GLN A C 1
ATOM 623 O O . GLN A 1 77 ? 8.805 4.059 -5.188 1 90.81 77 GLN A O 1
ATOM 628 N N . GLU A 1 78 ? 9.633 2.443 -6.395 1 93.94 78 GLU A N 1
ATOM 629 C CA . GLU A 1 78 ? 8.906 2.879 -7.586 1 93.94 78 GLU A CA 1
ATOM 630 C C . GLU A 1 78 ? 7.398 2.824 -7.367 1 93.94 78 GLU A C 1
ATOM 632 O O . GLU A 1 78 ? 6.676 3.74 -7.766 1 93.94 78 GLU A O 1
ATOM 637 N N . ALA A 1 79 ? 6.953 1.792 -6.789 1 95.25 79 ALA A N 1
ATOM 638 C CA . ALA A 1 79 ? 5.527 1.65 -6.504 1 95.25 79 ALA A CA 1
ATOM 639 C C . ALA A 1 79 ? 5.043 2.76 -5.574 1 95.25 79 ALA A C 1
ATOM 641 O O . ALA A 1 79 ? 3.992 3.363 -5.816 1 95.25 79 ALA A O 1
ATOM 642 N N . PHE A 1 80 ? 5.875 3.059 -4.605 1 93.75 80 PHE A N 1
ATOM 643 C CA . PHE A 1 80 ? 5.535 4.082 -3.625 1 93.75 80 PHE A CA 1
ATOM 644 C C . PHE A 1 80 ? 5.523 5.465 -4.266 1 93.75 80 PHE A C 1
ATOM 646 O O . PHE A 1 80 ? 4.602 6.254 -4.043 1 93.75 80 PHE A O 1
ATOM 653 N N . VAL A 1 81 ? 6.512 5.707 -5.051 1 93.69 81 VAL A N 1
ATOM 654 C CA . VAL A 1 81 ? 6.629 7.004 -5.715 1 93.69 81 VAL A CA 1
ATOM 655 C C . VAL A 1 81 ? 5.461 7.195 -6.68 1 93.69 81 VAL A C 1
ATOM 657 O O . VAL A 1 81 ? 4.895 8.289 -6.766 1 93.69 81 VAL A O 1
ATOM 660 N N . THR A 1 82 ? 5.152 6.164 -7.387 1 96.06 82 THR A N 1
ATOM 661 C CA . THR A 1 82 ? 4.031 6.227 -8.32 1 96.06 82 THR A CA 1
ATOM 662 C C . THR A 1 82 ? 2.73 6.531 -7.578 1 96.06 82 THR A C 1
ATOM 664 O O . THR A 1 82 ? 1.942 7.371 -8.016 1 96.06 82 THR A O 1
ATOM 667 N N . LEU A 1 83 ? 2.48 5.891 -6.469 1 94.38 83 LEU A N 1
ATOM 668 C CA . LEU A 1 83 ? 1.303 6.145 -5.648 1 94.38 83 LEU A CA 1
ATOM 669 C C . LEU A 1 83 ? 1.261 7.602 -5.195 1 94.38 83 LEU A C 1
ATOM 671 O O . LEU A 1 83 ? 0.243 8.281 -5.359 1 94.38 83 LEU A O 1
ATOM 675 N N . ALA A 1 84 ? 2.369 8.102 -4.707 1 92.31 84 ALA A N 1
ATOM 676 C CA . ALA A 1 84 ? 2.459 9.477 -4.219 1 92.31 84 ALA A CA 1
ATOM 677 C C . ALA A 1 84 ? 2.18 10.469 -5.34 1 92.31 84 ALA A C 1
ATOM 679 O O . ALA A 1 84 ? 1.473 11.461 -5.133 1 92.31 84 ALA A O 1
ATOM 680 N N . ARG A 1 85 ? 2.764 10.148 -6.453 1 93.06 85 ARG A N 1
ATOM 681 C CA . ARG A 1 85 ? 2.576 11.023 -7.605 1 93.06 85 ARG A CA 1
ATOM 682 C C . ARG A 1 85 ? 1.112 11.055 -8.031 1 93.06 85 ARG A C 1
ATOM 684 O O . ARG A 1 85 ? 0.564 12.125 -8.305 1 93.06 85 ARG A O 1
ATOM 691 N N . LYS A 1 86 ? 0.449 9.961 -8.102 1 92.31 86 LYS A N 1
ATOM 692 C CA . LYS A 1 86 ? -0.945 9.867 -8.523 1 92.31 86 LYS A CA 1
ATOM 693 C C . LYS A 1 86 ? -1.865 10.578 -7.531 1 92.31 86 LYS A C 1
ATOM 695 O O . LYS A 1 86 ? -2.846 11.211 -7.934 1 92.31 86 LYS A O 1
ATOM 700 N N . ILE A 1 87 ? -1.567 10.508 -6.297 1 88.31 87 ILE A N 1
ATOM 701 C CA . ILE A 1 87 ? -2.334 11.211 -5.273 1 88.31 87 ILE A CA 1
ATOM 702 C C . ILE A 1 87 ? -2.252 12.719 -5.512 1 88.31 87 ILE A C 1
ATOM 704 O O . ILE A 1 87 ? -3.264 13.422 -5.449 1 88.31 87 ILE A O 1
ATOM 708 N N . ARG A 1 88 ? -1.058 13.133 -5.77 1 86.44 88 ARG A N 1
ATOM 709 C CA . ARG A 1 88 ? -0.841 14.555 -6.027 1 86.44 88 ARG A CA 1
ATOM 710 C C . ARG A 1 88 ? -1.584 15.008 -7.281 1 86.44 88 ARG A C 1
ATOM 712 O O . ARG A 1 88 ? -2.199 16.078 -7.293 1 86.44 88 ARG A O 1
ATOM 719 N N . GLU A 1 89 ? -1.475 14.195 -8.266 1 88.94 89 GLU A N 1
ATOM 720 C CA . GLU A 1 89 ? -2.127 14.516 -9.531 1 88.94 89 GLU A CA 1
ATOM 721 C C . GLU A 1 89 ? -3.641 14.602 -9.367 1 88.94 89 GLU A C 1
ATOM 723 O O . GLU A 1 89 ? -4.289 15.461 -9.961 1 88.94 89 GLU A O 1
ATOM 728 N N . GLN A 1 90 ? -4.211 13.656 -8.664 1 83.25 90 GLN A N 1
ATOM 729 C CA . GLN A 1 90 ? -5.652 13.656 -8.414 1 83.25 90 GLN A CA 1
ATOM 730 C C . GLN A 1 90 ? -6.082 14.906 -7.652 1 83.25 90 GLN A C 1
ATOM 732 O O . GLN A 1 90 ? -7.145 15.469 -7.926 1 83.25 90 GLN A O 1
ATOM 737 N N . ARG A 1 91 ? -5.32 15.336 -6.754 1 78.31 91 ARG A N 1
ATOM 738 C CA . ARG A 1 91 ? -5.617 16.516 -5.961 1 78.31 91 ARG A CA 1
ATOM 739 C C . ARG A 1 91 ? -5.57 17.781 -6.82 1 78.31 91 ARG A C 1
ATOM 741 O O . ARG A 1 91 ? -6.371 18.703 -6.637 1 78.31 91 ARG A O 1
ATOM 748 N N . GLU A 1 92 ? -4.543 17.75 -7.656 1 79 92 GLU A N 1
ATOM 749 C CA . GLU A 1 92 ? -4.402 18.906 -8.547 1 79 92 GLU A CA 1
ATOM 750 C C . GLU A 1 92 ? -5.57 18.984 -9.523 1 79 92 GLU A C 1
ATOM 752 O O . GLU A 1 92 ? -5.941 20.078 -9.969 1 79 92 GLU A O 1
ATOM 757 N N . GLN A 1 93 ? -6.102 17.844 -9.797 1 71.81 93 GLN A N 1
ATOM 758 C CA . GLN A 1 93 ? -7.246 17.828 -10.703 1 71.81 93 GLN A CA 1
ATOM 759 C C . GLN A 1 93 ? -8.523 18.234 -9.977 1 71.81 93 GLN A C 1
ATOM 761 O O . GLN A 1 93 ? -9.422 18.828 -10.586 1 71.81 93 GLN A O 1
ATOM 766 N N . ARG A 1 94 ? -8.727 17.875 -8.742 1 63.47 94 ARG A N 1
ATOM 767 C CA . ARG A 1 94 ? -9.938 18.219 -7.996 1 63.47 94 ARG A CA 1
ATOM 768 C C . ARG A 1 94 ? -9.922 19.688 -7.574 1 63.47 94 ARG A C 1
ATOM 770 O O . ARG A 1 94 ? -10.977 20.266 -7.301 1 63.47 94 ARG A O 1
ATOM 777 N N . GLY A 1 95 ? -8.758 20.297 -7.434 1 51.97 95 GLY A N 1
ATOM 778 C CA . GLY A 1 95 ? -8.758 21.734 -7.211 1 51.97 95 GLY A CA 1
ATOM 779 C C . GLY A 1 95 ? -8.844 22.531 -8.5 1 51.97 95 GLY A C 1
ATOM 780 O O . GLY A 1 95 ? -8.617 22 -9.586 1 51.97 95 GLY A O 1
ATOM 781 N N . GLY B 1 1 ? -3.4 -7.703 1.092 1 88.94 1 GLY B N 1
ATOM 782 C CA . GLY B 1 1 ? -3.27 -6.641 2.074 1 88.94 1 GLY B CA 1
ATOM 783 C C . GLY B 1 1 ? -3.066 -5.273 1.451 1 88.94 1 GLY B C 1
ATOM 784 O O . GLY B 1 1 ? -2.83 -5.164 0.246 1 88.94 1 GLY B O 1
ATOM 785 N N . ILE B 1 2 ? -3.26 -4.242 2.314 1 90.38 2 ILE B N 1
ATOM 786 C CA . ILE B 1 2 ? -3.219 -2.904 1.733 1 90.38 2 ILE B CA 1
ATOM 787 C C . ILE B 1 2 ? -2.355 -1.991 2.602 1 90.38 2 ILE B C 1
ATOM 789 O O . ILE B 1 2 ? -2.354 -2.111 3.828 1 90.38 2 ILE B O 1
ATOM 793 N N . LEU B 1 3 ? -1.571 -1.152 1.836 1 92.5 3 LEU B N 1
ATOM 794 C CA . LEU B 1 3 ? -0.863 -0.037 2.453 1 92.5 3 LEU B CA 1
ATOM 795 C C . LEU B 1 3 ? -1.563 1.284 2.154 1 92.5 3 LEU B C 1
ATOM 797 O O . LEU B 1 3 ? -1.739 1.649 0.99 1 92.5 3 LEU B O 1
ATOM 801 N N . ILE B 1 4 ? -1.979 1.923 3.268 1 91.75 4 ILE B N 1
ATOM 802 C CA . ILE B 1 4 ? -2.701 3.186 3.148 1 91.75 4 ILE B CA 1
ATOM 803 C C . ILE B 1 4 ? -1.752 4.352 3.412 1 91.75 4 ILE B C 1
ATOM 805 O O . ILE B 1 4 ? -1.017 4.348 4.402 1 91.75 4 ILE B O 1
ATOM 809 N N . MET B 1 5 ? -1.871 5.277 2.451 1 93.69 5 MET B N 1
ATOM 810 C CA . MET B 1 5 ? -0.893 6.355 2.553 1 93.69 5 MET B CA 1
ATOM 811 C C . MET B 1 5 ? -1.582 7.719 2.531 1 93.69 5 MET B C 1
ATOM 813 O O . MET B 1 5 ? -2.539 7.922 1.782 1 93.69 5 MET B O 1
ATOM 817 N N . TYR B 1 6 ? -1.085 8.648 3.391 1 93.25 6 TYR B N 1
ATOM 818 C CA . TYR B 1 6 ? -1.458 10.055 3.33 1 93.25 6 TYR B CA 1
ATOM 819 C C . TYR B 1 6 ? -0.224 10.953 3.383 1 93.25 6 TYR B C 1
ATOM 821 O O . TYR B 1 6 ? 0.889 10.469 3.609 1 93.25 6 TYR B O 1
ATOM 829 N N . ASP B 1 7 ? -0.422 12.211 3.051 1 94.38 7 ASP B N 1
ATOM 830 C CA . ASP B 1 7 ? 0.626 13.227 3.037 1 94.38 7 ASP B CA 1
ATOM 831 C C . ASP B 1 7 ? 0.623 14.039 4.332 1 94.38 7 ASP B C 1
ATOM 833 O O . ASP B 1 7 ? -0.333 14.766 4.613 1 94.38 7 ASP B O 1
ATOM 837 N N . VAL B 1 8 ? 1.755 13.961 5.156 1 96.94 8 VAL B N 1
ATOM 838 C CA . VAL B 1 8 ? 1.786 14.594 6.469 1 96.94 8 VAL B CA 1
ATOM 839 C C . VAL B 1 8 ? 1.778 16.109 6.309 1 96.94 8 VAL B C 1
ATOM 841 O O . VAL B 1 8 ? 1.549 16.844 7.277 1 96.94 8 VAL B O 1
ATOM 844 N N . THR B 1 9 ? 2.055 16.641 5.1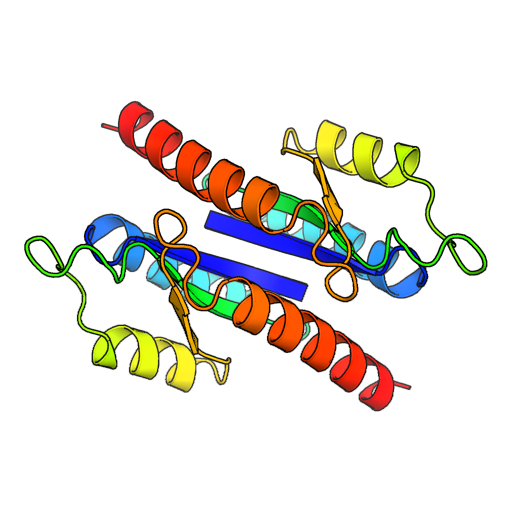37 1 96 9 THR B N 1
ATOM 845 C CA . THR B 1 9 ? 2.096 18.078 4.891 1 96 9 THR B CA 1
ATOM 846 C C . THR B 1 9 ? 0.749 18.578 4.379 1 96 9 THR B C 1
ATOM 848 O O . THR B 1 9 ? 0.606 19.766 4.039 1 96 9 THR B O 1
ATOM 851 N N . ASN B 1 10 ? -0.292 17.703 4.32 1 93.62 10 ASN B N 1
ATOM 852 C CA . ASN B 1 10 ? -1.579 18.062 3.734 1 93.62 10 ASN B CA 1
ATOM 853 C C . ASN B 1 10 ? -2.742 17.516 4.559 1 93.62 10 ASN B C 1
ATOM 855 O O . ASN B 1 10 ? -3.07 16.328 4.473 1 93.62 10 ASN B O 1
ATOM 859 N N . MET B 1 11 ? -3.432 18.359 5.23 1 91.5 11 MET B N 1
ATOM 860 C CA . MET B 1 11 ? -4.508 17.984 6.141 1 91.5 11 MET B CA 1
ATOM 861 C C . MET B 1 11 ? -5.68 17.375 5.375 1 91.5 11 MET B C 1
ATOM 863 O O . MET B 1 11 ? -6.336 16.453 5.859 1 91.5 11 MET B O 1
ATOM 867 N N . ASP B 1 12 ? -5.887 17.812 4.168 1 87.69 12 ASP B N 1
ATOM 868 C CA . ASP B 1 12 ? -6.988 17.297 3.359 1 87.69 12 ASP B CA 1
ATOM 869 C C . ASP B 1 12 ? -6.781 15.82 3.035 1 87.69 12 ASP B C 1
ATOM 871 O O . ASP B 1 12 ? -7.734 15.039 3.047 1 87.69 12 ASP B O 1
ATOM 875 N N . SER B 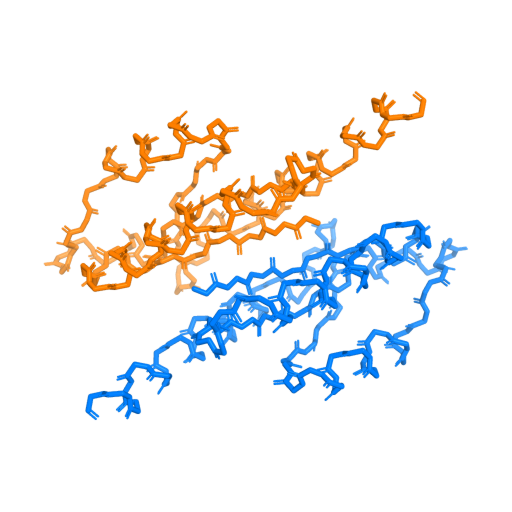1 13 ? -5.562 15.469 2.715 1 86.81 13 SER B N 1
ATOM 876 C CA . SER B 1 13 ? -5.234 14.07 2.447 1 86.81 13 SER B CA 1
ATOM 877 C C . SER B 1 13 ? -5.574 13.188 3.641 1 86.81 13 SER B C 1
ATOM 879 O O . SER B 1 13 ? -6.082 12.078 3.473 1 86.81 13 SER B O 1
ATOM 881 N N . PHE B 1 14 ? -5.367 13.695 4.766 1 89.5 14 PHE B N 1
ATOM 882 C CA . PHE B 1 14 ? -5.621 12.953 6 1 89.5 14 PHE B CA 1
ATOM 883 C C . PHE B 1 14 ? -7.117 12.852 6.27 1 89.5 14 PHE B C 1
ATOM 885 O O . PHE B 1 14 ? -7.621 11.781 6.609 1 89.5 14 PHE B O 1
ATOM 892 N N . ASN B 1 15 ? -7.77 13.852 6.094 1 86.56 15 ASN B N 1
ATOM 893 C CA . ASN B 1 15 ? -9.211 13.883 6.328 1 86.56 15 ASN B CA 1
ATOM 894 C C . ASN B 1 15 ? -9.953 12.953 5.375 1 86.56 15 ASN B C 1
ATOM 896 O O . ASN B 1 15 ? -10.906 12.281 5.77 1 86.56 15 ASN B O 1
ATOM 900 N N . HIS B 1 16 ? -9.5 12.977 4.172 1 82.38 16 HIS B N 1
ATOM 901 C CA . HIS B 1 16 ? -10.102 12.102 3.172 1 82.38 16 HIS B CA 1
ATOM 902 C C . HIS B 1 16 ? -9.945 10.633 3.559 1 82.38 16 HIS B C 1
ATOM 904 O O . HIS B 1 16 ? -10.883 9.844 3.42 1 82.38 16 HIS B O 1
ATOM 910 N N . LEU B 1 17 ? -8.797 10.32 4.055 1 81.62 17 LEU B N 1
ATOM 911 C CA . LEU B 1 17 ? -8.5 8.953 4.477 1 81.62 17 LEU B CA 1
ATOM 912 C C . LEU B 1 17 ? -9.391 8.539 5.645 1 81.62 17 LE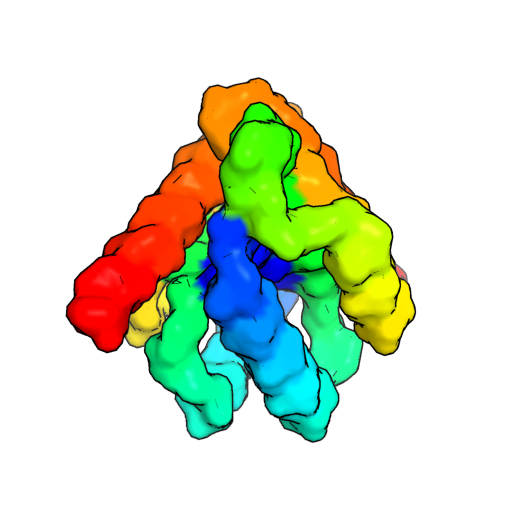U B C 1
ATOM 914 O O . LEU B 1 17 ? -9.898 7.414 5.68 1 81.62 17 LEU B O 1
ATOM 918 N N . SER B 1 18 ? -9.477 9.391 6.539 1 77.69 18 SER B N 1
ATOM 919 C CA . SER B 1 18 ? -10.297 9.117 7.719 1 77.69 18 SER B CA 1
ATOM 920 C C . SER B 1 18 ? -11.734 8.805 7.328 1 77.69 18 SER B C 1
ATOM 922 O O . SER B 1 18 ? -12.352 7.883 7.875 1 77.69 18 SER B O 1
ATOM 924 N N . TYR B 1 19 ? -12.211 9.5 6.426 1 75.94 19 TYR B N 1
ATOM 925 C CA . TYR B 1 19 ? -13.57 9.305 5.953 1 75.94 19 TYR B CA 1
ATOM 926 C C . TYR B 1 19 ? -13.719 7.949 5.266 1 75.94 19 TYR B C 1
ATOM 928 O O . TYR B 1 19 ? -14.68 7.219 5.512 1 75.94 19 TYR B O 1
ATOM 936 N N . TRP B 1 20 ? -12.781 7.719 4.508 1 69.69 20 TRP B N 1
ATOM 937 C CA . TRP B 1 20 ? -12.773 6.457 3.777 1 69.69 20 TRP B CA 1
ATOM 938 C C . TRP B 1 20 ? -12.672 5.273 4.734 1 69.69 20 TRP B C 1
ATOM 940 O O . TRP B 1 20 ? -13.391 4.285 4.59 1 69.69 20 TRP B O 1
ATOM 950 N N . PHE B 1 21 ? -11.828 5.336 5.711 1 69 21 PHE B N 1
ATOM 951 C CA . PHE B 1 21 ? -11.688 4.281 6.703 1 69 21 PHE B CA 1
ATOM 952 C C . PHE B 1 21 ? -13.023 3.994 7.383 1 69 21 PHE B C 1
ATOM 954 O O . PHE B 1 21 ? -13.375 2.834 7.602 1 69 21 PHE B O 1
ATOM 961 N N . ARG B 1 22 ? -13.641 4.977 7.711 1 68.31 22 ARG B N 1
ATOM 962 C CA . ARG B 1 22 ? -14.898 4.84 8.445 1 68.31 22 ARG B CA 1
ATOM 963 C C . ARG B 1 22 ? -15.961 4.152 7.59 1 68.31 22 ARG B C 1
ATOM 965 O O . ARG B 1 22 ? -16.703 3.309 8.086 1 68.31 22 ARG B O 1
ATOM 972 N N . ASN B 1 23 ? -15.938 4.445 6.359 1 66.88 23 ASN B N 1
ATOM 973 C CA . ASN B 1 23 ? -16.938 3.879 5.453 1 66.88 23 ASN B CA 1
ATOM 974 C C . ASN B 1 23 ? -16.594 2.441 5.07 1 66.88 23 ASN B C 1
ATOM 976 O O . ASN B 1 23 ? -17.484 1.595 4.965 1 66.88 23 ASN B O 1
ATOM 980 N N . VAL B 1 24 ? -15.359 2.219 4.766 1 61.53 24 VAL B N 1
ATOM 981 C CA . VAL B 1 24 ? -14.898 0.884 4.395 1 61.53 24 VAL B CA 1
ATOM 982 C C . VAL B 1 24 ? -15.078 -0.071 5.57 1 61.53 24 VAL B C 1
ATOM 984 O O . VAL B 1 24 ? -15.5 -1.215 5.395 1 61.53 24 VAL B O 1
ATOM 987 N N . GLU B 1 25 ? -14.602 0.331 6.73 1 59.72 25 GLU B N 1
ATOM 988 C CA . GLU B 1 25 ? -14.758 -0.502 7.918 1 59.72 25 GLU B CA 1
ATOM 989 C C . GLU B 1 25 ? -16.219 -0.871 8.141 1 59.72 25 GLU B C 1
ATOM 991 O O . GLU B 1 25 ? -16.531 -1.974 8.602 1 59.72 25 GLU B O 1
ATOM 996 N N . GLU B 1 26 ? -17.047 0.046 7.848 1 56.56 26 GLU B N 1
ATOM 997 C CA . GLU B 1 26 ? -18.469 -0.234 8.094 1 56.56 26 GLU B CA 1
ATOM 998 C C . GLU B 1 26 ? -19 -1.276 7.117 1 56.56 26 GLU B C 1
ATOM 1000 O O . GLU B 1 26 ? -19.953 -1.996 7.426 1 56.56 26 GLU B O 1
ATOM 1005 N N . ASN B 1 27 ? -18.312 -1.352 5.973 1 52.5 27 ASN B N 1
ATOM 1006 C CA . ASN B 1 27 ? -18.859 -2.242 4.957 1 52.5 27 ASN B CA 1
ATOM 1007 C C . ASN B 1 27 ? -17.891 -3.363 4.609 1 52.5 27 ASN B C 1
ATOM 1009 O O . ASN B 1 27 ? -18.234 -4.297 3.885 1 52.5 27 ASN B O 1
ATOM 1013 N N . ALA B 1 28 ? -16.594 -2.994 4.699 1 52.22 28 ALA B N 1
ATOM 1014 C CA . ALA B 1 28 ? -15.578 -3.945 4.238 1 52.22 28 ALA B CA 1
ATOM 1015 C C . ALA B 1 28 ? -15.352 -5.047 5.27 1 52.22 28 ALA B C 1
ATOM 1017 O O . ALA B 1 28 ? -15.539 -4.828 6.469 1 52.22 28 ALA B O 1
ATOM 1018 N N . SER B 1 29 ? -15.242 -6.301 4.82 1 53.47 29 SER B N 1
ATOM 1019 C CA . SER B 1 29 ? -14.938 -7.477 5.633 1 53.47 29 SER B CA 1
ATOM 1020 C C . SER B 1 29 ? -13.656 -7.273 6.438 1 53.47 29 SER B C 1
ATOM 1022 O O . SER B 1 29 ? -12.648 -6.801 5.906 1 53.47 29 SER B O 1
ATOM 1024 N N . PRO B 1 30 ? -13.719 -7.34 7.789 1 55.84 30 PRO B N 1
ATOM 1025 C CA . PRO B 1 30 ? -12.672 -7.363 8.82 1 55.84 30 PRO B CA 1
ATOM 1026 C C . PRO B 1 30 ? -11.422 -8.117 8.367 1 55.84 30 PRO B C 1
ATOM 1028 O O . PRO B 1 30 ? -10.406 -8.117 9.07 1 55.84 30 PRO B O 1
ATOM 1031 N N . GLU B 1 31 ? -11.398 -8.336 7.012 1 67.12 31 GLU B N 1
ATOM 1032 C CA . GLU B 1 31 ? -10.469 -9.453 6.852 1 67.12 31 GLU B CA 1
ATOM 1033 C C . GLU B 1 31 ? -9.227 -9.023 6.086 1 67.12 31 GLU B C 1
ATOM 1035 O O . GLU B 1 31 ? -8.242 -9.773 6.016 1 67.12 31 GLU B O 1
ATOM 1040 N N . VAL B 1 32 ? -9.086 -7.727 5.77 1 78.69 32 VAL B N 1
ATOM 1041 C CA . VAL B 1 32 ? -7.902 -7.422 4.977 1 78.69 32 VAL B CA 1
ATOM 1042 C C . VAL B 1 32 ? -6.832 -6.793 5.863 1 78.69 32 VAL B C 1
ATOM 1044 O O . VAL B 1 32 ? -7.133 -5.926 6.688 1 78.69 32 VAL B O 1
ATOM 1047 N N . VAL B 1 33 ? -5.629 -7.297 5.688 1 88.88 33 VAL B N 1
ATOM 1048 C CA . VAL B 1 33 ? -4.504 -6.734 6.426 1 88.88 33 VAL B CA 1
ATOM 1049 C C . VAL B 1 33 ? -4.219 -5.316 5.938 1 88.88 33 VAL B C 1
ATOM 1051 O O . VAL B 1 33 ? -4.195 -5.066 4.73 1 88.88 33 VAL B O 1
ATOM 1054 N N . LYS B 1 34 ? -4.09 -4.395 6.918 1 90.62 34 LYS B N 1
ATOM 1055 C CA . LYS B 1 34 ? -3.854 -2.994 6.582 1 90.62 34 LYS B CA 1
ATOM 1056 C C . LYS B 1 34 ? -2.648 -2.443 7.336 1 90.62 34 LYS B C 1
ATOM 1058 O O . LYS B 1 34 ? -2.367 -2.863 8.461 1 90.62 34 LYS B O 1
ATOM 1063 N N . VAL B 1 35 ? -1.924 -1.517 6.668 1 94.44 35 VAL B N 1
ATOM 1064 C CA . VAL B 1 35 ? -0.867 -0.725 7.289 1 94.44 35 VAL B CA 1
ATOM 1065 C C . VAL B 1 35 ? -1.046 0.749 6.93 1 94.44 35 VAL B C 1
ATOM 1067 O O . VAL B 1 35 ? -1.341 1.082 5.781 1 94.44 35 VAL B O 1
ATOM 1070 N N . LEU B 1 36 ? -0.965 1.64 7.926 1 95.56 36 LEU B N 1
ATOM 1071 C CA . LEU B 1 36 ? -1.081 3.076 7.703 1 95.56 36 LEU B CA 1
ATOM 1072 C C . LEU B 1 36 ? 0.296 3.729 7.633 1 95.56 36 LEU B C 1
ATOM 1074 O O . LEU B 1 36 ? 1.161 3.455 8.469 1 95.56 36 LEU B O 1
ATOM 1078 N N . VAL B 1 37 ? 0.487 4.602 6.605 1 96.75 37 VAL B N 1
ATOM 1079 C CA . VAL B 1 37 ? 1.782 5.25 6.426 1 96.75 37 VAL B CA 1
ATOM 1080 C C . VAL B 1 37 ? 1.581 6.742 6.172 1 96.75 37 VAL B C 1
ATOM 1082 O O . VAL B 1 37 ? 0.85 7.129 5.258 1 96.75 37 VAL B O 1
ATOM 1085 N N . GLY B 1 38 ? 2.223 7.602 6.984 1 96.69 38 GLY B N 1
ATOM 1086 C CA . GLY B 1 38 ? 2.324 9.023 6.695 1 96.69 38 GLY B CA 1
ATOM 1087 C C . GLY B 1 38 ? 3.564 9.383 5.898 1 96.69 38 GLY B C 1
ATOM 1088 O O . GLY B 1 38 ? 4.684 9.266 6.398 1 96.69 38 GLY B O 1
ATOM 1089 N N . ASN B 1 39 ? 3.43 9.859 4.684 1 95.88 39 ASN B N 1
ATOM 1090 C CA . ASN B 1 39 ? 4.535 10.188 3.789 1 95.88 39 ASN B CA 1
ATOM 1091 C C . ASN B 1 39 ? 5 11.625 3.973 1 95.88 39 ASN B C 1
ATOM 1093 O O . ASN B 1 39 ? 4.262 12.453 4.508 1 95.88 39 ASN B O 1
ATOM 1097 N N . LYS B 1 40 ? 6.266 11.992 3.568 1 96.62 40 LYS B N 1
ATOM 1098 C CA . LYS B 1 40 ? 6.938 13.289 3.578 1 96.62 40 LYS B CA 1
ATOM 1099 C C . LYS B 1 40 ? 7.34 13.688 4.996 1 96.62 40 LYS B C 1
ATOM 1101 O O . LYS B 1 40 ? 7.262 14.867 5.359 1 96.62 40 LYS B O 1
ATOM 1106 N N . CYS B 1 41 ? 7.734 12.648 5.719 1 96.81 41 CYS B N 1
ATOM 1107 C CA . CYS B 1 41 ? 8.109 12.93 7.102 1 96.81 41 CYS B CA 1
ATOM 1108 C C . CYS B 1 41 ? 9.383 13.758 7.16 1 96.81 41 CYS B C 1
ATOM 1110 O O . CYS B 1 41 ? 9.727 14.312 8.211 1 96.81 41 CYS B O 1
ATOM 1112 N N . ASP B 1 42 ? 10.062 13.898 6.031 1 96.19 42 ASP B N 1
ATOM 1113 C CA . ASP B 1 42 ? 11.281 14.703 5.938 1 96.19 42 ASP B CA 1
ATOM 1114 C C . ASP B 1 42 ? 10.945 16.188 5.867 1 96.19 42 ASP B C 1
ATOM 1116 O O . ASP B 1 42 ? 11.812 17.031 6.113 1 96.19 42 ASP B O 1
ATOM 1120 N N . ALA B 1 43 ? 9.742 16.5 5.461 1 95 43 ALA B N 1
ATOM 1121 C CA . ALA B 1 43 ? 9.336 17.891 5.262 1 95 43 ALA B CA 1
ATOM 1122 C C . ALA B 1 43 ? 8.836 18.5 6.566 1 95 43 ALA B C 1
ATOM 1124 O O . ALA B 1 43 ? 7.695 18.953 6.652 1 95 43 ALA B O 1
ATOM 1125 N N . THR B 1 44 ? 9.688 18.641 7.551 1 94.88 44 THR B N 1
ATOM 1126 C CA . THR B 1 44 ? 9.344 19.078 8.898 1 94.88 44 THR B CA 1
ATOM 1127 C C . THR B 1 44 ? 8.859 20.516 8.898 1 94.88 44 THR B C 1
ATOM 1129 O O . THR B 1 44 ? 7.953 20.875 9.656 1 94.88 44 THR B O 1
ATOM 1132 N N . HIS B 1 45 ? 9.297 21.328 8.016 1 95.81 45 HIS B N 1
ATOM 1133 C CA . HIS B 1 45 ? 9.008 22.75 8.008 1 95.81 45 HIS B CA 1
ATOM 1134 C C . HIS B 1 45 ? 7.586 23.031 7.523 1 95.81 45 HIS B C 1
ATOM 1136 O O . HIS B 1 45 ? 7.016 24.078 7.816 1 95.81 45 HIS B O 1
ATOM 1142 N N . ILE B 1 46 ? 7.035 22.141 6.801 1 96.12 46 ILE B N 1
ATOM 1143 C CA . ILE B 1 46 ? 5.691 22.359 6.277 1 96.12 46 ILE B CA 1
ATOM 1144 C C . ILE B 1 46 ? 4.75 21.281 6.789 1 96.12 46 ILE B C 1
ATOM 1146 O O . ILE B 1 46 ? 3.646 21.109 6.266 1 96.12 46 ILE B O 1
ATOM 1150 N N . ARG B 1 47 ? 5.141 20.516 7.777 1 96.56 47 ARG B N 1
ATOM 1151 C CA . ARG B 1 47 ? 4.324 19.453 8.352 1 96.56 47 ARG B CA 1
ATOM 1152 C C . ARG B 1 47 ? 3.021 20.016 8.922 1 96.56 47 ARG B C 1
ATOM 1154 O O . ARG B 1 47 ? 3.023 21.047 9.586 1 96.56 47 ARG 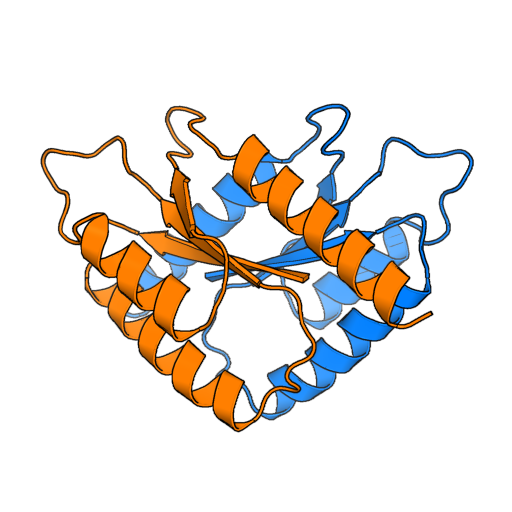B O 1
ATOM 1161 N N . GLN B 1 48 ? 1.847 19.312 8.648 1 96.94 48 GLN B N 1
ATOM 1162 C CA . GLN B 1 48 ? 0.546 19.75 9.148 1 96.94 48 GLN B CA 1
ATOM 1163 C C . GLN B 1 48 ? -0.062 18.703 10.086 1 96.94 48 GLN B C 1
ATOM 1165 O O . GLN B 1 48 ? -0.938 19.016 10.891 1 96.94 48 GLN B O 1
ATOM 1170 N N . ILE B 1 49 ? 0.346 17.484 9.953 1 96.56 49 ILE B N 1
ATOM 1171 C CA . ILE B 1 49 ? -0.202 16.406 10.758 1 96.56 49 ILE B CA 1
ATOM 1172 C C . ILE B 1 49 ? 0.885 15.836 11.664 1 96.56 49 ILE B C 1
ATOM 1174 O O . ILE B 1 49 ? 1.88 15.281 11.188 1 96.56 49 ILE B O 1
ATOM 1178 N N . GLU B 1 50 ? 0.693 15.961 12.867 1 96.69 50 GLU B N 1
ATOM 1179 C CA . GLU B 1 50 ? 1.652 15.422 13.828 1 96.69 50 GLU B CA 1
ATOM 1180 C C . GLU B 1 50 ? 1.641 13.891 13.812 1 96.69 50 GLU B C 1
ATOM 1182 O O . GLU B 1 50 ? 0.604 13.273 13.555 1 96.69 50 GLU B O 1
ATOM 1187 N N . LYS B 1 51 ? 2.816 13.328 14.219 1 97.06 51 LYS B N 1
ATOM 1188 C CA . LYS B 1 51 ? 2.963 11.875 14.234 1 97.06 51 LYS B CA 1
ATOM 1189 C C . LYS B 1 51 ? 1.937 11.227 15.164 1 97.06 51 LYS B C 1
ATOM 1191 O O . LYS B 1 51 ? 1.355 10.195 14.828 1 97.06 51 LYS B O 1
ATOM 1196 N N . GLU B 1 52 ? 1.701 11.852 16.25 1 96.94 52 GLU B N 1
ATOM 1197 C CA . GLU B 1 52 ? 0.796 11.328 17.266 1 96.94 52 GLU B CA 1
ATOM 1198 C C . GLU B 1 52 ? -0.616 11.156 16.703 1 96.94 52 GLU B C 1
ATOM 1200 O O . GLU B 1 52 ? -1.314 10.203 17.062 1 96.94 52 GLU B O 1
ATOM 1205 N N . ARG B 1 53 ? -1.037 12.023 15.906 1 94.94 53 ARG B N 1
ATOM 1206 C CA . ARG B 1 53 ? -2.365 11.953 15.305 1 94.94 53 ARG B CA 1
ATOM 1207 C C . ARG B 1 53 ? -2.5 10.719 14.422 1 94.94 53 ARG B C 1
ATOM 1209 O O . ARG B 1 53 ? -3.508 10.008 14.477 1 94.94 53 ARG B O 1
ATOM 1216 N N . GLY B 1 54 ? -1.518 10.508 13.602 1 95.38 54 GLY B N 1
ATOM 1217 C CA . GLY B 1 54 ? -1.517 9.297 12.789 1 95.38 54 GLY B CA 1
ATOM 1218 C C . GLY B 1 54 ? -1.488 8.023 13.609 1 95.38 54 GLY B C 1
ATOM 1219 O O . GLY B 1 54 ? -2.168 7.051 13.273 1 95.38 54 GLY B O 1
ATOM 1220 N N . GLU B 1 55 ? -0.703 8.031 14.688 1 96.56 55 GLU B N 1
ATOM 1221 C CA . GLU B 1 55 ? -0.605 6.891 15.594 1 96.56 55 GLU B CA 1
ATOM 1222 C C . GLU B 1 55 ? -1.955 6.574 16.234 1 96.56 55 GLU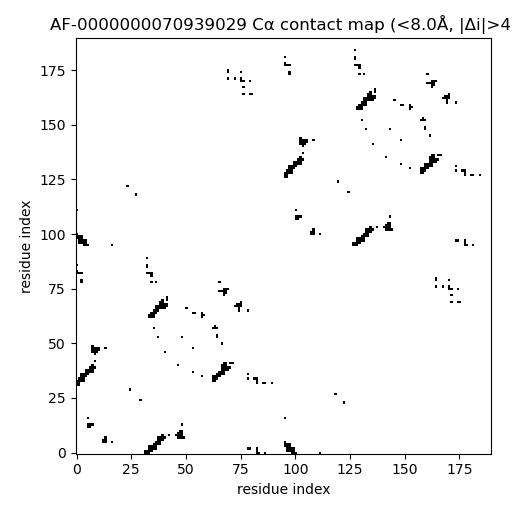 B C 1
ATOM 1224 O O . GLU B 1 55 ? -2.355 5.41 16.297 1 96.56 55 GLU B O 1
ATOM 1229 N N . LYS B 1 56 ? -2.584 7.59 16.641 1 95.06 56 LYS B N 1
ATOM 1230 C CA . LYS B 1 56 ? -3.891 7.418 17.266 1 95.06 56 LYS B CA 1
ATOM 1231 C C . LYS B 1 56 ? -4.902 6.84 16.281 1 95.06 56 LYS B C 1
ATOM 1233 O O . LYS B 1 56 ? -5.691 5.961 16.641 1 95.06 56 LYS B O 1
ATOM 1238 N N . MET B 1 57 ? -4.895 7.355 15.125 1 91.56 57 MET B N 1
ATOM 1239 C CA . MET B 1 57 ? -5.777 6.836 14.086 1 91.56 57 MET B CA 1
ATOM 1240 C C . MET B 1 57 ? -5.523 5.352 13.852 1 91.56 57 MET B C 1
ATOM 1242 O O . MET B 1 57 ? -6.461 4.551 13.812 1 91.56 57 MET B O 1
ATOM 1246 N N . ALA B 1 58 ? -4.281 4.969 13.703 1 93.62 58 ALA B N 1
ATOM 1247 C CA . ALA B 1 58 ? -3.908 3.576 13.469 1 93.62 58 ALA B CA 1
ATOM 1248 C C . ALA B 1 58 ? -4.324 2.695 14.648 1 93.62 58 ALA B C 1
ATOM 1250 O O . ALA B 1 58 ? -4.801 1.573 14.453 1 93.62 58 ALA B O 1
ATOM 1251 N N . GLU B 1 59 ? -4.141 3.213 15.844 1 93.69 59 GLU B N 1
ATOM 1252 C CA . GLU B 1 59 ? -4.516 2.49 17.047 1 93.69 59 GLU B CA 1
ATOM 1253 C C . GLU B 1 59 ? -6.02 2.225 17.094 1 93.69 59 GLU B C 1
ATOM 1255 O O . GLU B 1 59 ? -6.449 1.142 17.5 1 93.69 59 GLU B O 1
ATOM 1260 N N . SER B 1 60 ? -6.754 3.197 16.703 1 88.56 60 SER B N 1
ATOM 1261 C CA . SER B 1 60 ? -8.211 3.074 16.719 1 88.56 60 SER B CA 1
ATOM 1262 C C . SER B 1 60 ? -8.68 1.961 15.781 1 88.56 60 SER B C 1
ATOM 1264 O O . SER B 1 60 ? -9.734 1.367 16 1 88.56 60 SER B O 1
ATOM 1266 N N . PHE B 1 61 ? -7.883 1.623 14.82 1 85.12 61 PHE B N 1
ATOM 1267 C CA . PHE B 1 61 ? -8.25 0.587 13.859 1 85.12 61 PHE B CA 1
ATOM 1268 C C . PHE B 1 61 ? -7.395 -0.659 14.055 1 85.12 61 PHE B C 1
ATOM 1270 O O . PHE B 1 61 ? -7.496 -1.614 13.281 1 85.12 61 PHE B O 1
ATOM 1277 N N . ASP B 1 62 ? -6.523 -0.599 15.023 1 90.06 62 ASP B N 1
ATOM 1278 C CA . ASP B 1 62 ? -5.637 -1.707 15.375 1 90.06 62 ASP B CA 1
ATOM 1279 C C . ASP B 1 62 ? -4.781 -2.125 14.188 1 90.06 62 ASP B C 1
ATOM 1281 O O . ASP B 1 62 ? -4.727 -3.307 13.836 1 90.06 62 ASP B O 1
ATOM 1285 N N . ILE B 1 63 ? -4.176 -1.15 13.57 1 92.12 63 ILE B N 1
ATOM 1286 C CA . ILE B 1 63 ? -3.295 -1.44 12.445 1 92.12 63 ILE B CA 1
ATOM 1287 C C . ILE B 1 63 ? -1.929 -0.803 12.688 1 92.12 63 ILE B C 1
ATOM 1289 O O . ILE B 1 63 ? -1.819 0.196 13.398 1 92.12 63 ILE B O 1
ATOM 1293 N N . PRO B 1 64 ? -0.866 -1.353 12.094 1 96.81 64 PRO B N 1
ATOM 1294 C CA . PRO B 1 64 ? 0.46 -0.745 12.227 1 96.81 64 PRO B CA 1
ATOM 1295 C C . PRO B 1 64 ? 0.547 0.629 11.562 1 96.81 64 PRO B C 1
ATOM 1297 O O . PRO B 1 64 ? -0.199 0.913 10.625 1 96.81 64 PRO B O 1
ATOM 1300 N N . PHE B 1 65 ? 1.488 1.427 12.156 1 97.31 65 PHE B N 1
ATOM 1301 C CA . PHE B 1 65 ? 1.677 2.787 11.664 1 97.31 65 PHE B CA 1
ATOM 1302 C C . PHE B 1 65 ? 3.156 3.088 11.461 1 97.31 65 PHE B C 1
ATOM 1304 O O . PHE B 1 65 ? 3.994 2.711 12.281 1 97.3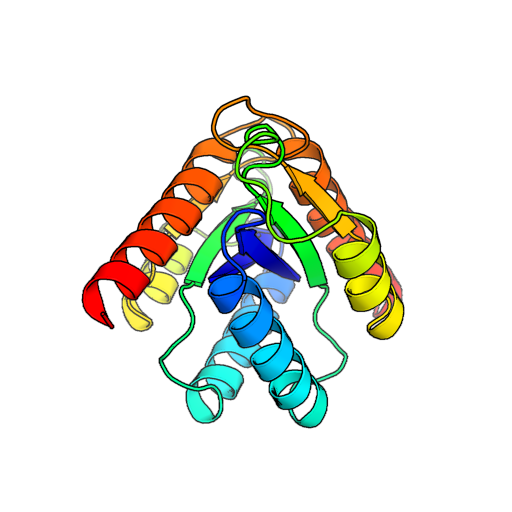1 65 PHE B O 1
ATOM 1311 N N . PHE B 1 66 ? 3.484 3.713 10.328 1 97.69 66 PHE B N 1
ATOM 1312 C CA . PHE B 1 66 ? 4.824 4.203 10.023 1 97.69 66 PHE B CA 1
ATOM 1313 C C . PHE B 1 66 ? 4.77 5.609 9.445 1 97.69 66 PHE B C 1
ATOM 1315 O O . PHE B 1 66 ? 3.76 6.008 8.867 1 97.69 66 PHE B O 1
ATOM 1322 N N . GLU B 1 67 ? 5.766 6.332 9.727 1 97.56 67 GLU B N 1
ATOM 1323 C CA . GLU B 1 67 ? 6.039 7.504 8.898 1 97.56 67 GLU B CA 1
ATOM 1324 C C . GLU B 1 67 ? 7.199 7.246 7.941 1 97.56 67 GLU B C 1
ATOM 1326 O O . GLU B 1 67 ? 8.18 6.59 8.305 1 97.56 67 GLU B O 1
ATOM 1331 N N . CYS B 1 68 ? 7.012 7.773 6.688 1 96.62 68 CYS B N 1
ATOM 1332 C CA . CYS B 1 68 ? 8.047 7.523 5.691 1 96.62 68 CYS B CA 1
ATOM 1333 C C . CYS B 1 68 ? 8.32 8.773 4.859 1 96.62 68 CYS B C 1
ATOM 1335 O O . CYS B 1 68 ? 7.621 9.773 4.996 1 96.62 68 CYS B O 1
ATOM 1337 N N . SER B 1 69 ? 9.375 8.773 4.152 1 95.75 69 SER B N 1
ATOM 1338 C CA . SER B 1 69 ? 9.703 9.742 3.113 1 95.75 69 SER B CA 1
ATOM 1339 C C . SER B 1 69 ? 10.148 9.055 1.83 1 95.75 69 SER B C 1
ATOM 1341 O O . SER B 1 69 ? 11.203 8.414 1.801 1 95.75 69 SER B O 1
ATOM 1343 N N . CYS B 1 70 ? 9.375 9.188 0.81 1 90.31 70 CYS B N 1
ATOM 1344 C CA . CYS B 1 70 ? 9.781 8.641 -0.482 1 90.31 70 CYS B CA 1
ATOM 1345 C C . CYS B 1 70 ? 11.008 9.367 -1.015 1 90.31 70 CYS B C 1
ATOM 1347 O O . CYS B 1 70 ? 11.883 8.75 -1.63 1 90.31 70 CYS B O 1
ATOM 1349 N N . LYS B 1 71 ? 11.094 10.578 -0.714 1 90.44 71 LYS B N 1
ATOM 1350 C CA . LYS B 1 71 ? 12.195 11.422 -1.167 1 90.44 71 LYS B CA 1
ATOM 1351 C C . LYS B 1 71 ? 13.508 10.992 -0.525 1 90.44 71 LYS B C 1
ATOM 1353 O O . LYS B 1 71 ? 14.539 10.914 -1.199 1 90.44 71 LYS B O 1
ATOM 1358 N N . GLN B 1 72 ? 13.5 10.641 0.742 1 92.5 72 GLN B N 1
ATOM 1359 C CA . GLN B 1 72 ? 14.711 10.305 1.483 1 92.5 72 GLN B CA 1
ATOM 1360 C C . GLN B 1 72 ? 14.82 8.797 1.692 1 92.5 72 GLN B C 1
ATOM 1362 O O . GLN B 1 72 ? 15.75 8.32 2.35 1 92.5 72 GLN B O 1
ATOM 1367 N N . ASN B 1 73 ? 13.93 8.047 1.146 1 88.44 73 ASN B N 1
ATOM 1368 C CA . ASN B 1 73 ? 13.898 6.598 1.275 1 88.44 73 ASN B CA 1
ATOM 1369 C C . ASN B 1 73 ? 13.914 6.164 2.738 1 88.44 73 ASN B C 1
ATOM 1371 O O . ASN B 1 73 ? 14.711 5.309 3.127 1 88.44 73 ASN B O 1
ATOM 1375 N N . ILE B 1 74 ? 13.094 6.828 3.457 1 92.38 74 ILE B N 1
ATOM 1376 C CA . ILE B 1 74 ? 12.977 6.527 4.879 1 92.38 74 ILE B CA 1
ATOM 1377 C C . ILE B 1 74 ? 11.789 5.605 5.117 1 92.38 74 ILE B C 1
ATOM 1379 O O . ILE B 1 74 ? 10.672 5.898 4.688 1 92.38 74 ILE B O 1
ATOM 1383 N N . ASN B 1 75 ? 11.961 4.395 5.812 1 93.06 75 ASN B N 1
ATOM 1384 C CA . ASN B 1 75 ? 10.977 3.514 6.434 1 93.06 75 ASN B CA 1
ATOM 1385 C C . ASN B 1 75 ? 10.023 2.914 5.398 1 93.06 75 ASN B C 1
ATOM 1387 O O . ASN B 1 75 ? 8.984 2.352 5.75 1 93.06 75 ASN B O 1
ATOM 1391 N N . ILE B 1 76 ? 10.273 3.016 4.113 1 91.94 76 ILE B N 1
ATOM 1392 C CA . ILE B 1 76 ? 9.445 2.449 3.055 1 91.94 76 ILE B CA 1
ATOM 1393 C C . ILE B 1 76 ? 9.531 0.925 3.086 1 91.94 76 ILE B C 1
ATOM 1395 O O . ILE B 1 76 ? 8.508 0.237 3.102 1 91.94 76 ILE B O 1
ATOM 1399 N N . GLN B 1 77 ? 10.734 0.461 3.141 1 90.94 77 GLN B N 1
ATOM 1400 C CA . GLN B 1 77 ? 10.953 -0.981 3.176 1 90.94 77 GLN B CA 1
ATOM 1401 C C . GLN B 1 77 ? 10.312 -1.603 4.414 1 90.94 77 GLN B C 1
ATOM 1403 O O . GLN B 1 77 ? 9.672 -2.65 4.332 1 90.94 77 GLN B O 1
ATOM 1408 N N . GLU B 1 78 ? 10.422 -0.945 5.469 1 94 78 GLU B N 1
ATOM 1409 C CA . GLU B 1 78 ? 9.875 -1.458 6.723 1 94 78 GLU B CA 1
ATOM 1410 C C . GLU B 1 78 ? 8.359 -1.588 6.652 1 94 78 GLU B C 1
ATOM 1412 O O . GLU B 1 78 ? 7.793 -2.58 7.113 1 94 78 GLU B O 1
ATOM 1417 N N . ALA B 1 79 ? 7.73 -0.612 6.129 1 95.25 79 ALA B N 1
ATOM 1418 C CA . ALA B 1 79 ? 6.277 -0.645 5.988 1 95.25 79 ALA B CA 1
ATOM 1419 C C . ALA B 1 79 ? 5.84 -1.811 5.105 1 95.25 79 ALA B C 1
ATOM 1421 O O . ALA B 1 79 ? 4.898 -2.533 5.445 1 95.25 79 ALA B O 1
ATOM 1422 N N . PHE B 1 80 ? 6.605 -2.012 4.059 1 93.75 80 PHE B N 1
ATOM 1423 C CA . PHE B 1 80 ? 6.297 -3.076 3.109 1 93.75 80 PHE B CA 1
ATOM 1424 C C . PHE B 1 80 ? 6.516 -4.445 3.742 1 93.75 80 PHE B C 1
ATOM 1426 O O . PHE B 1 80 ? 5.676 -5.34 3.605 1 93.75 80 PHE B O 1
ATOM 1433 N N . VAL B 1 81 ? 7.598 -4.57 4.422 1 93.69 81 VAL B N 1
ATOM 1434 C CA . VAL B 1 81 ? 7.93 -5.836 5.062 1 93.69 81 VAL B CA 1
ATOM 1435 C C . VAL B 1 81 ? 6.895 -6.164 6.137 1 93.69 81 VAL B C 1
ATOM 1437 O O . VAL B 1 81 ? 6.469 -7.312 6.27 1 93.69 81 VAL B O 1
ATOM 1440 N N . THR B 1 82 ? 6.531 -5.164 6.879 1 96.12 82 THR B N 1
ATOM 1441 C CA . THR B 1 82 ? 5.52 -5.355 7.918 1 96.12 82 THR B CA 1
ATOM 1442 C C . THR B 1 82 ? 4.199 -5.812 7.309 1 96.12 82 THR B C 1
ATOM 1444 O O . THR B 1 82 ? 3.564 -6.738 7.816 1 96.12 82 THR B O 1
ATOM 1447 N N . LEU B 1 83 ? 3.76 -5.219 6.234 1 94.31 83 LEU B N 1
ATOM 1448 C CA . LEU B 1 83 ? 2.545 -5.617 5.531 1 94.31 83 LEU B CA 1
ATOM 1449 C C . LEU B 1 83 ? 2.633 -7.07 5.074 1 94.31 83 LEU B C 1
ATOM 1451 O O . LEU B 1 83 ? 1.724 -7.863 5.332 1 94.31 83 LEU B O 1
ATOM 1455 N N . ALA B 1 84 ? 3.738 -7.438 4.465 1 92.19 84 ALA B N 1
ATOM 1456 C CA . ALA B 1 84 ? 3.943 -8.797 3.963 1 92.19 84 ALA B CA 1
ATOM 1457 C C . ALA B 1 84 ? 3.895 -9.812 5.102 1 92.19 84 ALA B C 1
ATOM 1459 O O . ALA B 1 84 ? 3.293 -10.883 4.961 1 92.19 84 ALA B O 1
ATOM 1460 N N . ARG B 1 85 ? 4.539 -9.422 6.156 1 93.06 85 ARG B N 1
ATOM 1461 C CA . ARG B 1 85 ? 4.566 -10.297 7.32 1 93.06 85 ARG B CA 1
ATOM 1462 C C . ARG B 1 85 ? 3.166 -10.5 7.887 1 93.06 85 ARG B C 1
ATOM 1464 O O . ARG B 1 85 ? 2.777 -11.625 8.203 1 93.06 85 ARG B O 1
ATOM 1471 N N . LYS B 1 86 ? 2.389 -9.484 8.016 1 92.31 86 LYS B N 1
ATOM 1472 C CA . LYS B 1 86 ? 1.04 -9.555 8.57 1 92.31 86 LYS B CA 1
ATOM 1473 C C . LYS B 1 86 ? 0.12 -10.383 7.676 1 92.31 86 LYS B C 1
ATOM 1475 O O . LYS B 1 86 ? -0.737 -11.117 8.164 1 92.31 86 LYS B O 1
ATOM 1480 N N . ILE B 1 87 ? 0.291 -10.289 6.422 1 88.38 87 ILE B N 1
ATOM 1481 C CA . ILE B 1 87 ? -0.483 -11.086 5.48 1 88.38 87 ILE B CA 1
ATOM 1482 C C . ILE B 1 87 ? -0.199 -12.562 5.703 1 88.38 87 ILE B C 1
ATOM 1484 O O . ILE B 1 87 ? -1.123 -13.383 5.73 1 88.38 87 ILE B O 1
ATOM 1488 N N . ARG B 1 88 ? 1.05 -12.836 5.836 1 86.5 88 ARG B N 1
ATOM 1489 C CA . ARG B 1 88 ? 1.456 -14.219 6.062 1 86.5 88 ARG B CA 1
ATOM 1490 C C . ARG B 1 88 ? 0.898 -14.742 7.383 1 86.5 88 ARG B C 1
ATOM 1492 O O . ARG B 1 88 ? 0.415 -15.875 7.449 1 86.5 88 ARG B O 1
ATOM 1499 N N . GLU B 1 89 ? 1.013 -13.922 8.352 1 89 89 GLU B N 1
ATOM 1500 C CA . GLU B 1 89 ? 0.53 -14.312 9.672 1 89 89 GLU B CA 1
ATOM 1501 C C . GLU B 1 89 ? -0.974 -14.57 9.656 1 89 89 GLU B C 1
ATOM 1503 O O . GLU B 1 89 ? -1.454 -15.5 10.305 1 89 89 GLU B O 1
ATOM 1508 N N . GLN B 1 90 ? -1.723 -13.719 9.008 1 83.31 90 GLN B N 1
ATOM 1509 C CA . GLN B 1 90 ? -3.17 -13.883 8.906 1 83.31 90 GLN B CA 1
ATOM 1510 C C . GLN B 1 90 ? -3.523 -15.18 8.18 1 83.31 90 GLN B C 1
ATOM 1512 O O . GLN B 1 90 ? -4.48 -15.859 8.555 1 83.31 90 GLN B O 1
ATOM 1517 N N . ARG B 1 91 ? -2.805 -15.523 7.207 1 78.44 91 ARG B N 1
ATOM 1518 C CA . ARG B 1 91 ? -3.033 -16.75 6.441 1 78.44 91 ARG B CA 1
ATOM 1519 C C . ARG B 1 91 ? -2.75 -17.984 7.285 1 78.44 91 ARG B C 1
ATOM 1521 O O . ARG B 1 91 ? -3.453 -18.984 7.172 1 78.44 91 ARG B O 1
ATOM 1528 N N . GLU B 1 92 ? -1.66 -17.828 8.023 1 79.19 92 GLU B N 1
ATOM 1529 C CA . GLU B 1 92 ? -1.295 -18.953 8.883 1 79.19 92 GLU B CA 1
ATOM 1530 C C . GLU B 1 92 ? -2.338 -19.156 9.977 1 79.19 92 GLU B C 1
ATOM 1532 O O . GLU B 1 92 ? -2.523 -20.281 10.453 1 79.19 92 GLU B O 1
ATOM 1537 N N . GLN B 1 93 ? -2.971 -18.078 10.297 1 72.56 93 GLN B N 1
ATOM 1538 C CA . GLN B 1 93 ? -4.012 -18.203 11.32 1 72.56 93 GLN B CA 1
ATOM 1539 C C . GLN B 1 93 ? -5.297 -18.766 10.727 1 72.56 93 GLN B C 1
ATOM 1541 O O . GLN B 1 93 ? -6.047 -19.469 11.414 1 72.56 93 GLN B O 1
ATOM 1546 N N . ARG B 1 94 ? -5.691 -18.438 9.516 1 63.53 94 ARG B N 1
ATOM 1547 C CA . ARG B 1 94 ? -6.918 -18.922 8.891 1 63.53 94 ARG B CA 1
ATOM 1548 C C . ARG B 1 94 ? -6.777 -20.375 8.477 1 63.53 94 ARG B C 1
ATOM 1550 O O . ARG B 1 94 ? -7.773 -21.078 8.305 1 63.53 94 ARG B O 1
ATOM 1557 N N . GLY B 1 95 ? -5.57 -20.859 8.227 1 51.62 95 GLY B N 1
ATOM 1558 C CA . GLY B 1 95 ? -5.426 -22.281 8.016 1 51.62 95 GLY B CA 1
ATOM 1559 C C . GLY B 1 95 ? -5.305 -23.078 9.305 1 51.62 95 GLY B C 1
ATOM 1560 O O . GLY B 1 95 ? -5.035 -22.5 10.359 1 51.62 95 GLY B O 1
#